Protein AF-A0AAX4AZP7-F1 (afdb_monomer_lite)

pLDDT: mean 83.99, std 11.92, range [46.19, 97.44]

Structure (mmCIF, N/CA/C/O backbone):
data_AF-A0AAX4AZP7-F1
#
_entry.id   AF-A0AAX4AZP7-F1
#
loop_
_atom_site.group_PDB
_atom_site.id
_atom_site.type_symbol
_atom_site.label_atom_id
_atom_site.label_alt_id
_atom_site.label_comp_id
_atom_site.label_asym_id
_atom_site.label_entity_id
_atom_site.label_seq_id
_atom_site.pdbx_PDB_ins_code
_atom_site.Cartn_x
_atom_site.Cartn_y
_atom_site.Cartn_z
_atom_site.occupancy
_atom_site.B_iso_or_equiv
_atom_site.auth_seq_id
_atom_site.auth_comp_id
_atom_site.auth_asym_id
_atom_site.auth_atom_id
_atom_site.pdbx_PDB_model_num
ATOM 1 N N . MET A 1 1 ? -3.854 -27.909 14.032 1.00 48.53 1 MET A N 1
ATOM 2 C CA . MET A 1 1 ? -4.137 -27.094 12.821 1.00 48.53 1 MET A CA 1
ATOM 3 C C . MET A 1 1 ? -3.416 -25.753 12.890 1.00 48.53 1 MET A C 1
ATOM 5 O O . MET A 1 1 ? -3.505 -25.078 13.910 1.00 48.53 1 MET A O 1
ATOM 9 N N . LYS A 1 2 ? -2.739 -25.315 11.818 1.00 63.62 2 LYS A N 1
ATOM 10 C CA . LYS A 1 2 ? -2.161 -23.961 11.743 1.00 63.62 2 LYS A CA 1
ATOM 11 C C . LYS A 1 2 ? -3.298 -22.918 11.751 1.00 63.62 2 LYS A C 1
ATOM 13 O O . LYS A 1 2 ? -3.844 -22.596 10.706 1.00 63.62 2 LYS A O 1
ATOM 18 N N . LYS A 1 3 ? -3.629 -22.359 12.922 1.00 80.88 3 LYS A N 1
ATOM 19 C CA . LYS A 1 3 ? -4.644 -21.297 13.094 1.00 80.88 3 LYS A CA 1
ATOM 20 C C . LYS A 1 3 ? -4.313 -20.093 12.183 1.00 80.88 3 LYS A C 1
ATOM 22 O O . LYS A 1 3 ? -3.157 -19.662 12.134 1.00 80.88 3 LYS A O 1
ATOM 27 N N . SER A 1 4 ? -5.287 -19.620 11.401 1.00 89.56 4 SER A N 1
ATOM 28 C CA . SER A 1 4 ? -5.147 -18.472 10.479 1.00 89.56 4 SER A CA 1
ATOM 29 C C . SER A 1 4 ? -5.068 -17.159 11.256 1.00 89.56 4 SER A C 1
ATOM 31 O O . SER A 1 4 ? -5.718 -17.053 12.288 1.00 89.56 4 SER A O 1
ATOM 33 N N . ILE A 1 5 ? -4.355 -16.135 10.772 1.00 91.81 5 ILE A N 1
ATOM 34 C CA . ILE A 1 5 ? -4.276 -14.825 11.450 1.00 91.81 5 ILE A CA 1
ATOM 35 C C . ILE A 1 5 ? -5.615 -14.079 11.538 1.00 91.81 5 ILE A C 1
ATOM 37 O O . ILE A 1 5 ? -5.660 -13.069 12.225 1.00 91.81 5 ILE A O 1
ATOM 41 N N . PHE A 1 6 ? -6.684 -14.556 10.883 1.00 94.50 6 PHE A N 1
ATOM 42 C CA . PHE A 1 6 ? -8.040 -13.971 10.903 1.00 94.50 6 PHE A CA 1
ATOM 43 C C . PHE A 1 6 ? -9.018 -14.672 11.868 1.00 94.50 6 PHE A C 1
ATOM 45 O O . PHE A 1 6 ? -10.182 -14.272 11.987 1.00 94.50 6 PHE A O 1
ATOM 52 N N . LYS A 1 7 ? -8.561 -15.741 12.536 1.00 94.19 7 LYS A N 1
ATOM 53 C CA . LYS A 1 7 ? -9.360 -16.589 13.438 1.00 94.19 7 LYS A CA 1
ATOM 54 C C . LYS A 1 7 ? -9.033 -16.388 14.925 1.00 94.19 7 LYS A C 1
ATOM 56 O O . LYS A 1 7 ? -9.432 -17.222 15.734 1.00 94.19 7 LYS A O 1
ATOM 61 N N . ALA A 1 8 ? -8.323 -15.322 15.285 1.00 94.75 8 ALA A N 1
ATOM 62 C CA . ALA A 1 8 ? -8.038 -15.026 16.682 1.00 94.75 8 ALA A CA 1
ATOM 63 C C . ALA A 1 8 ? -9.317 -14.592 17.402 1.00 94.75 8 ALA A C 1
ATOM 65 O O . ALA A 1 8 ? -10.154 -13.909 16.802 1.00 94.75 8 ALA A O 1
ATOM 66 N N . ASN A 1 9 ? -9.484 -15.005 18.656 1.00 95.50 9 ASN A N 1
ATOM 67 C CA . ASN A 1 9 ? -10.528 -14.480 19.538 1.00 95.50 9 ASN A CA 1
ATOM 68 C C . ASN A 1 9 ? -10.166 -13.064 20.028 1.00 95.50 9 ASN A C 1
ATOM 70 O O . ASN A 1 9 ? -9.080 -12.558 19.737 1.00 95.50 9 ASN A O 1
ATOM 74 N N . PHE A 1 10 ? -11.076 -12.428 20.762 1.00 96.06 10 PHE A N 1
ATOM 75 C CA . PHE A 1 10 ? -10.881 -11.082 21.299 1.00 96.06 10 PHE A CA 1
ATOM 76 C C . PHE A 1 10 ? -9.611 -10.945 22.170 1.00 96.06 10 PHE A C 1
ATOM 78 O O . PHE A 1 10 ? -8.796 -10.043 21.971 1.00 96.06 10 PHE A O 1
ATOM 85 N N . TYR A 1 11 ? -9.382 -11.870 23.106 1.00 94.50 11 TYR A N 1
ATOM 86 C CA . TYR A 1 11 ? -8.212 -11.826 23.993 1.00 94.50 11 TYR A CA 1
ATOM 87 C C . TYR A 1 11 ? -6.887 -12.030 23.242 1.00 94.50 11 TYR A C 1
ATOM 89 O O . TYR A 1 11 ? -5.889 -11.372 23.538 1.00 94.50 11 TYR A O 1
ATOM 97 N N . GLU A 1 12 ? -6.872 -12.912 22.243 1.00 95.00 12 GLU A N 1
ATOM 98 C CA . GLU A 1 12 ? -5.733 -13.133 21.349 1.00 95.00 12 GLU A CA 1
ATOM 99 C C . GLU A 1 12 ? -5.465 -11.886 20.483 1.00 95.00 12 GLU A C 1
ATOM 101 O O . GLU A 1 12 ? -4.316 -11.456 20.356 1.00 95.00 12 GLU A O 1
ATOM 106 N N . SER A 1 13 ? -6.504 -11.246 19.926 1.00 95.44 13 SER A N 1
ATOM 107 C CA . SER A 1 13 ? -6.342 -10.070 19.058 1.00 95.44 13 SER A CA 1
ATOM 108 C C . SER A 1 13 ? -5.789 -8.851 19.789 1.00 95.44 13 SER A C 1
ATOM 110 O O . SER A 1 13 ? -5.047 -8.065 19.196 1.00 95.44 13 SER A O 1
ATOM 112 N N . ARG A 1 14 ? -6.066 -8.708 21.091 1.00 93.94 14 ARG A N 1
ATOM 113 C CA . ARG A 1 14 ? -5.484 -7.649 21.932 1.00 93.94 14 ARG A CA 1
ATOM 114 C C . ARG A 1 14 ? -3.957 -7.680 21.955 1.00 93.94 14 ARG A C 1
ATOM 116 O O . ARG A 1 14 ? -3.332 -6.624 22.008 1.00 93.94 14 ARG A O 1
ATOM 123 N N . ARG A 1 15 ? -3.337 -8.856 21.814 1.00 93.00 15 ARG A N 1
ATOM 124 C CA . ARG A 1 15 ? -1.870 -8.998 21.813 1.00 93.00 15 ARG A CA 1
ATOM 125 C C . ARG A 1 15 ? -1.198 -8.317 20.620 1.00 93.00 15 ARG A C 1
ATOM 127 O O . ARG A 1 15 ? -0.011 -7.997 20.697 1.00 93.00 15 ARG A O 1
ATOM 134 N N . LEU A 1 16 ? -1.938 -8.030 19.541 1.00 91.88 16 LEU A N 1
ATOM 135 C CA . LEU A 1 16 ? -1.442 -7.210 18.426 1.00 91.88 16 LEU A CA 1
ATOM 136 C C . LEU A 1 16 ? -0.974 -5.828 18.898 1.00 91.88 16 LEU A C 1
ATOM 138 O O . LEU A 1 16 ? -0.039 -5.276 18.325 1.00 91.88 16 LEU A O 1
ATOM 142 N N . ARG A 1 17 ? -1.557 -5.297 19.981 1.00 87.12 17 ARG A N 1
ATOM 143 C CA . ARG A 1 17 ? -1.194 -3.998 20.559 1.00 87.12 17 ARG A CA 1
ATOM 144 C C . ARG A 1 17 ? 0.246 -3.958 21.108 1.00 87.12 17 ARG A C 1
ATOM 146 O O . ARG A 1 17 ? 0.815 -2.883 21.251 1.00 87.12 17 ARG A O 1
ATOM 153 N N . HIS A 1 18 ? 0.891 -5.104 21.317 1.00 85.31 18 HIS A N 1
ATOM 154 C CA . HIS A 1 18 ? 2.314 -5.160 21.676 1.00 85.31 18 HIS A CA 1
ATOM 155 C C . HIS A 1 18 ? 3.260 -5.051 20.466 1.00 85.31 18 HIS A C 1
ATOM 157 O O . HIS A 1 18 ? 4.478 -5.109 20.633 1.00 85.31 18 HIS A O 1
ATOM 163 N N . ASP A 1 19 ? 2.745 -4.972 19.233 1.00 84.12 19 ASP A N 1
ATOM 164 C CA . ASP A 1 19 ? 3.573 -4.713 18.053 1.00 84.12 19 ASP A CA 1
ATOM 165 C C . ASP A 1 19 ? 3.909 -3.224 17.955 1.00 84.12 19 ASP A C 1
ATOM 167 O O . ASP A 1 19 ? 3.001 -2.394 17.861 1.00 84.12 19 ASP A O 1
ATOM 171 N N . GLY A 1 20 ? 5.204 -2.894 17.956 1.00 77.06 20 GLY A N 1
ATOM 172 C CA . GLY A 1 20 ? 5.682 -1.509 17.943 1.00 77.06 20 GLY A CA 1
ATOM 173 C C . GLY A 1 20 ? 5.166 -0.698 16.753 1.00 77.06 20 GLY A C 1
ATOM 174 O O . GLY A 1 20 ? 4.761 0.446 16.936 1.00 77.06 20 GLY A O 1
ATOM 175 N N . PHE A 1 21 ? 5.063 -1.297 15.560 1.00 80.56 21 PHE A N 1
ATOM 176 C CA . PHE A 1 21 ? 4.531 -0.597 14.384 1.00 80.56 21 PHE A CA 1
ATOM 177 C C . PHE A 1 21 ? 3.036 -0.345 14.494 1.00 80.56 21 PHE A C 1
ATOM 179 O O . PHE A 1 21 ? 2.572 0.756 14.206 1.00 80.56 21 PHE A O 1
ATOM 186 N N . ILE A 1 22 ? 2.270 -1.335 14.964 1.00 87.62 22 ILE A N 1
ATOM 187 C CA . ILE A 1 22 ? 0.851 -1.109 15.242 1.00 87.62 22 ILE A CA 1
ATOM 188 C C . ILE A 1 22 ? 0.726 -0.003 16.308 1.00 87.62 22 ILE A C 1
ATOM 190 O O . ILE A 1 22 ? -0.238 0.754 16.272 1.00 87.62 22 ILE A O 1
ATOM 194 N N . ASP A 1 23 ? 1.659 0.095 17.268 1.00 86.25 23 ASP A N 1
ATOM 195 C CA . ASP A 1 23 ? 1.570 0.992 18.448 1.00 86.25 23 ASP A CA 1
ATOM 196 C C . ASP A 1 23 ? 1.749 2.422 18.063 1.00 86.25 23 ASP A C 1
ATOM 198 O O . ASP A 1 23 ? 0.856 3.246 18.265 1.00 86.25 23 ASP A O 1
ATOM 202 N N . TYR A 1 24 ? 2.851 2.634 17.371 1.00 86.75 24 TYR A N 1
ATOM 203 C CA . TYR A 1 24 ? 3.122 3.843 16.651 1.00 86.75 24 TYR A CA 1
ATOM 204 C C . TYR A 1 24 ? 1.923 4.274 15.793 1.00 86.75 24 TYR A C 1
ATOM 206 O O . TYR A 1 24 ? 1.388 5.359 16.002 1.00 86.75 24 TYR A O 1
ATOM 214 N N . MET A 1 25 ? 1.426 3.408 14.900 1.00 88.31 25 MET A N 1
ATOM 215 C CA . MET A 1 25 ? 0.340 3.772 13.981 1.00 88.31 25 MET A CA 1
ATOM 216 C C . MET A 1 25 ? -0.967 4.111 14.702 1.00 88.31 25 MET A C 1
ATOM 218 O O . MET A 1 25 ? -1.666 5.036 14.301 1.00 88.31 25 MET A O 1
ATOM 222 N N . VAL A 1 26 ? -1.334 3.401 15.772 1.00 90.44 26 VAL A N 1
ATOM 223 C CA . VAL A 1 26 ? -2.548 3.720 16.546 1.00 90.44 26 VAL A CA 1
ATOM 224 C C . VAL A 1 26 ? -2.401 5.047 17.286 1.00 90.44 26 VAL A C 1
ATOM 226 O O . VAL A 1 26 ? -3.320 5.861 17.231 1.00 90.44 26 VAL A O 1
ATOM 229 N N . LYS A 1 27 ? -1.253 5.302 17.923 1.00 88.81 27 LYS A N 1
ATOM 230 C CA . LYS A 1 27 ? -0.977 6.581 18.598 1.00 88.81 27 LYS A CA 1
ATOM 231 C C . LYS A 1 27 ? -0.978 7.751 17.613 1.00 88.81 27 LYS A C 1
ATOM 233 O O . LYS A 1 27 ? -1.607 8.778 17.866 1.00 88.81 27 LYS A O 1
ATOM 238 N N . ASP A 1 28 ? -0.335 7.582 16.463 1.00 87.44 28 ASP A N 1
ATOM 239 C CA . ASP A 1 28 ? -0.279 8.606 15.422 1.00 87.44 28 ASP A CA 1
ATOM 240 C C . ASP A 1 28 ? -1.669 8.886 14.832 1.00 87.44 28 ASP A C 1
ATOM 242 O O . ASP A 1 28 ? -2.129 10.028 14.781 1.00 87.44 28 ASP A O 1
ATOM 246 N N . THR A 1 29 ? -2.403 7.835 14.466 1.00 88.69 29 THR A N 1
ATOM 247 C CA . THR A 1 29 ? -3.710 7.993 13.816 1.00 88.69 29 THR A CA 1
ATOM 248 C C . THR A 1 29 ? -4.772 8.561 14.748 1.00 88.69 29 THR A C 1
ATOM 250 O O . THR A 1 29 ? -5.588 9.369 14.308 1.00 88.69 29 THR A O 1
ATOM 253 N N . ASN A 1 30 ? -4.741 8.213 16.034 1.00 87.75 30 ASN A N 1
ATOM 254 C CA . ASN A 1 30 ? -5.689 8.747 17.009 1.00 87.75 30 ASN A CA 1
ATOM 255 C C . ASN A 1 30 ? -5.335 10.164 17.492 1.00 87.75 30 ASN A C 1
ATOM 257 O O . ASN A 1 30 ? -6.227 10.878 17.945 1.00 87.75 30 ASN A O 1
ATOM 261 N N . SER A 1 31 ? -4.079 10.609 17.367 1.00 87.75 31 SER A N 1
ATOM 262 C CA . SER A 1 31 ? -3.677 11.968 17.771 1.00 87.75 31 SER A CA 1
ATOM 263 C C . SER A 1 31 ? -3.977 13.036 16.711 1.00 87.75 31 SER A C 1
ATOM 265 O O . SER A 1 31 ? -4.160 14.211 17.038 1.00 87.75 31 SER A O 1
ATOM 267 N N . ARG A 1 32 ? -4.082 12.662 15.428 1.00 85.94 32 ARG A N 1
ATOM 268 C CA . ARG A 1 32 ? -4.247 13.629 14.330 1.00 85.94 32 ARG A CA 1
ATOM 269 C C . ARG A 1 32 ? -5.702 13.779 13.880 1.00 85.94 32 ARG A C 1
ATOM 271 O O . ARG A 1 32 ? -6.331 12.847 13.378 1.00 85.94 32 ARG A O 1
ATOM 278 N N . LYS A 1 33 ? -6.198 15.026 13.889 1.00 85.12 33 LYS A N 1
ATOM 279 C CA . LYS A 1 33 ? -7.553 15.405 13.418 1.00 85.12 33 LYS A CA 1
ATOM 280 C C . LYS A 1 33 ? -7.857 14.965 11.982 1.00 85.12 33 LYS A C 1
ATOM 282 O O . LYS A 1 33 ? -9.024 14.781 11.635 1.00 85.12 33 LYS A O 1
ATOM 287 N N . ILE A 1 34 ? -6.828 14.809 11.143 1.00 82.06 34 ILE A N 1
ATOM 288 C CA . ILE A 1 34 ? -6.989 14.348 9.762 1.00 82.06 34 ILE A CA 1
ATOM 289 C C . ILE A 1 34 ? -7.614 12.949 9.706 1.00 82.06 34 ILE A C 1
ATOM 291 O O . ILE A 1 34 ? -8.472 12.735 8.853 1.00 82.06 34 ILE A O 1
ATOM 295 N N . TYR A 1 35 ? -7.268 12.051 10.634 1.00 82.62 35 TYR A N 1
ATOM 296 C CA . TYR A 1 35 ? -7.713 10.655 10.650 1.00 82.62 35 TYR A CA 1
ATOM 297 C C . TYR A 1 35 ? -8.923 10.407 11.554 1.00 82.62 35 TYR A C 1
ATOM 299 O O . TYR A 1 35 ? -9.681 9.478 11.286 1.00 82.62 35 TYR A O 1
ATOM 307 N N . THR A 1 36 ? -9.146 11.240 12.573 1.00 82.81 36 THR A N 1
ATOM 308 C CA . THR A 1 36 ? -10.237 11.050 13.546 1.00 82.81 36 THR A CA 1
ATOM 309 C C . THR A 1 36 ? -11.535 11.757 13.165 1.00 82.81 36 THR A C 1
ATOM 311 O O . THR A 1 36 ? -12.613 11.209 13.377 1.00 82.81 36 THR A O 1
ATOM 314 N N . LYS A 1 37 ? -11.485 12.947 12.545 1.00 82.38 37 LYS A N 1
ATOM 315 C CA . LYS A 1 37 ? -12.712 13.676 12.177 1.00 82.38 37 LYS A CA 1
ATOM 316 C C . LYS A 1 37 ? -13.488 12.945 11.093 1.00 82.38 37 LYS A C 1
ATOM 318 O O . LYS A 1 37 ? -12.936 12.699 10.024 1.00 82.38 37 LYS A O 1
ATOM 323 N N . THR A 1 38 ? -14.792 12.738 11.276 1.00 71.50 38 THR A N 1
ATOM 324 C CA . THR A 1 38 ? -15.698 12.130 10.278 1.00 71.50 38 THR A CA 1
ATOM 325 C C . THR A 1 38 ? -15.648 12.856 8.939 1.00 71.50 38 THR A C 1
ATOM 327 O O . THR A 1 38 ? -15.513 12.217 7.889 1.00 71.50 38 THR A O 1
ATOM 330 N N . PHE A 1 39 ? -15.645 14.189 8.988 1.00 73.81 39 PHE A N 1
ATOM 331 C CA . PHE A 1 39 ? -15.457 15.072 7.845 1.00 73.81 39 PHE A CA 1
ATOM 332 C C . PHE A 1 39 ? -14.138 15.836 7.994 1.00 73.81 39 PHE A C 1
ATOM 334 O O . PHE A 1 39 ? -14.005 16.716 8.840 1.00 73.81 39 PHE A O 1
ATOM 341 N N . SER A 1 40 ? -13.148 15.482 7.176 1.00 82.06 40 SER A N 1
ATOM 342 C CA . SER A 1 40 ? -11.850 16.160 7.130 1.00 82.06 40 SER A CA 1
ATOM 343 C C . SER A 1 40 ? -11.640 16.728 5.733 1.00 82.06 40 SER A C 1
ATOM 345 O O . SER A 1 40 ? -11.556 15.969 4.766 1.00 82.06 40 SER A O 1
ATOM 347 N N . ILE A 1 41 ? -11.571 18.058 5.634 1.00 85.00 41 ILE A N 1
ATOM 348 C CA . ILE A 1 41 ? -11.285 18.770 4.379 1.00 85.00 41 ILE A CA 1
ATOM 349 C C . ILE A 1 41 ? -9.899 18.370 3.869 1.00 85.00 41 ILE A C 1
ATOM 351 O O . ILE A 1 41 ? -9.762 18.021 2.702 1.00 85.00 41 ILE A O 1
ATOM 355 N N . ALA A 1 42 ? -8.910 18.289 4.766 1.00 85.69 42 ALA A N 1
ATOM 356 C CA . ALA A 1 42 ? -7.559 17.852 4.430 1.00 85.69 42 ALA A CA 1
ATOM 357 C C . ALA A 1 42 ? -7.547 16.464 3.769 1.00 85.69 42 ALA A C 1
ATOM 359 O O . ALA A 1 42 ? -6.951 16.310 2.711 1.00 85.69 42 ALA A O 1
ATOM 360 N N . ARG A 1 43 ? -8.268 15.463 4.310 1.00 85.19 43 ARG A N 1
ATOM 361 C CA . ARG A 1 43 ? -8.341 14.128 3.671 1.00 85.19 43 ARG A CA 1
ATOM 362 C C . ARG A 1 43 ? -8.911 14.187 2.258 1.00 85.19 43 ARG A C 1
ATOM 364 O O . ARG A 1 43 ? -8.432 13.468 1.387 1.00 85.19 43 ARG A O 1
ATOM 371 N N . LYS A 1 44 ? -9.940 15.008 2.035 1.00 86.00 44 LYS A N 1
ATOM 372 C CA . LYS A 1 44 ? -10.538 15.174 0.705 1.00 86.00 44 LYS A CA 1
ATOM 373 C C . LYS A 1 44 ? -9.564 15.838 -0.262 1.00 86.00 44 LYS A C 1
ATOM 375 O O . LYS A 1 44 ? -9.427 15.351 -1.375 1.00 86.00 44 LYS A O 1
ATOM 380 N N . LEU A 1 45 ? -8.866 16.881 0.189 1.00 88.88 45 LEU A N 1
ATOM 381 C CA . LEU A 1 45 ? -7.856 17.575 -0.602 1.00 88.88 45 LEU A CA 1
ATOM 382 C C . LEU A 1 45 ? -6.703 16.636 -0.976 1.00 88.88 45 LEU A C 1
ATOM 384 O O . LEU A 1 45 ? -6.389 16.516 -2.151 1.00 88.88 45 LEU A O 1
ATOM 388 N N . PHE A 1 46 ? -6.143 15.897 -0.013 1.00 87.69 46 PHE A N 1
ATOM 389 C CA . PHE A 1 46 ? -5.098 14.905 -0.288 1.00 87.69 46 PHE A CA 1
ATOM 390 C C . PHE A 1 46 ? -5.573 13.797 -1.231 1.00 87.69 46 PHE A C 1
ATOM 392 O O . PHE A 1 46 ? -4.823 13.388 -2.108 1.00 87.69 46 PHE A O 1
ATOM 399 N N . SER A 1 47 ? -6.823 13.340 -1.098 1.00 89.44 47 SER A N 1
ATOM 400 C CA . SER A 1 47 ? -7.391 12.351 -2.026 1.00 89.44 47 SER A CA 1
ATOM 401 C C . SER A 1 47 ? -7.501 12.914 -3.445 1.00 89.44 47 SER A C 1
ATOM 403 O O . SER A 1 47 ? -7.161 12.227 -4.400 1.00 89.44 47 SER A O 1
ATOM 405 N N . PHE A 1 48 ? -7.954 14.163 -3.588 1.00 91.94 48 PHE A N 1
ATOM 406 C CA . PHE A 1 48 ? -8.048 14.837 -4.882 1.00 91.94 48 PHE A CA 1
ATOM 407 C C . PHE A 1 48 ? -6.667 15.050 -5.515 1.00 91.94 48 PHE A C 1
ATOM 409 O O . PHE A 1 48 ? -6.472 14.690 -6.670 1.00 91.94 48 PHE A O 1
ATOM 416 N N . LEU A 1 49 ? -5.697 15.550 -4.742 1.00 93.69 49 LEU A N 1
ATOM 417 C CA . LEU A 1 49 ? -4.314 15.725 -5.190 1.00 93.69 49 LEU A CA 1
ATOM 418 C C . LEU A 1 49 ? -3.671 14.393 -5.591 1.00 93.69 49 LEU A C 1
ATOM 420 O O . LEU A 1 49 ? -2.993 14.337 -6.608 1.00 93.69 49 LEU A O 1
ATOM 424 N N . GLY A 1 50 ? -3.920 13.316 -4.840 1.00 93.00 50 GLY A N 1
ATOM 425 C CA . GLY A 1 50 ? -3.441 11.979 -5.193 1.00 93.00 50 GLY A CA 1
ATOM 426 C C . GLY A 1 50 ? -4.025 11.472 -6.513 1.00 93.00 50 GLY A C 1
ATOM 427 O O . GLY A 1 50 ? -3.302 10.947 -7.352 1.00 93.00 50 GLY A O 1
ATOM 428 N N . ILE A 1 51 ? -5.323 11.686 -6.755 1.00 94.94 51 ILE A N 1
ATOM 429 C CA . ILE A 1 51 ? -5.942 11.345 -8.047 1.00 94.94 51 ILE A CA 1
ATOM 430 C C . ILE A 1 51 ? -5.328 12.176 -9.176 1.00 94.94 51 ILE A C 1
ATOM 432 O O . ILE A 1 51 ? -4.995 11.615 -10.215 1.00 94.94 51 ILE A O 1
ATOM 436 N N . LEU A 1 52 ? -5.155 13.487 -8.974 1.00 95.44 52 LEU A N 1
ATOM 437 C CA . LEU A 1 52 ? -4.553 14.377 -9.968 1.00 95.44 52 LEU A CA 1
ATOM 438 C C . LEU A 1 52 ? -3.113 13.966 -10.289 1.00 95.44 52 LEU A C 1
ATOM 440 O O . LEU A 1 52 ? -2.732 13.953 -11.452 1.00 95.44 52 LEU A O 1
ATOM 444 N N . PHE A 1 53 ? -2.342 13.580 -9.274 1.00 93.56 53 PHE A N 1
ATOM 445 C CA . PHE A 1 53 ? -0.999 13.035 -9.436 1.00 93.56 53 PHE A CA 1
ATOM 446 C C . PHE A 1 53 ? -1.020 11.768 -10.300 1.00 93.56 53 PHE A C 1
ATOM 448 O O . PHE A 1 53 ? -0.328 11.704 -11.309 1.00 93.56 53 PHE A O 1
ATOM 455 N N . MET A 1 54 ? -1.869 10.791 -9.972 1.00 95.19 54 MET A N 1
ATOM 456 C CA . MET A 1 54 ? -1.977 9.533 -10.724 1.00 95.19 54 MET A CA 1
ATOM 457 C C . MET A 1 54 ? -2.485 9.736 -12.159 1.00 95.19 54 MET A C 1
ATOM 459 O O . MET A 1 54 ? -2.047 9.031 -13.069 1.00 95.19 54 MET A O 1
ATOM 463 N N . PHE A 1 55 ? -3.383 10.702 -12.364 1.00 95.81 55 PHE A N 1
ATOM 464 C CA . PHE A 1 55 ? -3.841 11.118 -13.687 1.00 95.81 55 PHE A CA 1
ATOM 465 C C . PHE A 1 55 ? -2.702 11.758 -14.475 1.00 95.81 55 PHE A C 1
ATOM 467 O O . PHE A 1 55 ? -2.450 11.355 -15.604 1.00 95.81 55 PHE A O 1
ATOM 474 N N . GLY A 1 56 ? -1.983 12.702 -13.860 1.00 92.56 56 GLY A N 1
ATOM 475 C CA . GLY A 1 56 ? -0.815 13.349 -14.446 1.00 92.56 56 GLY A CA 1
ATOM 476 C C . GLY A 1 56 ? 0.228 12.326 -14.881 1.00 92.56 56 GLY A C 1
ATOM 477 O O . GLY A 1 56 ? 0.696 12.395 -16.007 1.00 92.56 56 GLY A O 1
ATOM 478 N N . PHE A 1 57 ? 0.508 11.315 -14.055 1.00 89.12 57 PHE A N 1
ATOM 479 C CA . PHE A 1 57 ? 1.383 10.201 -14.431 1.00 89.12 57 PHE A CA 1
ATOM 480 C C . PHE A 1 57 ? 0.902 9.466 -15.687 1.00 89.12 57 PHE A C 1
ATOM 482 O O . PHE A 1 57 ? 1.686 9.255 -16.604 1.00 89.12 57 PHE A O 1
ATOM 489 N N . SER A 1 58 ? -0.377 9.091 -15.756 1.00 94.69 58 SER A N 1
ATOM 490 C CA . SER A 1 58 ? -0.920 8.385 -16.924 1.00 94.69 58 SER A CA 1
ATOM 491 C C . SER A 1 58 ? -0.949 9.261 -18.184 1.00 94.69 58 SER A C 1
ATOM 493 O O . SER A 1 58 ? -0.593 8.799 -19.263 1.00 94.69 58 SER A O 1
ATOM 495 N N . ALA A 1 59 ? -1.302 10.541 -18.046 1.00 93.38 59 ALA A N 1
ATOM 496 C CA . ALA A 1 59 ? -1.316 11.502 -19.145 1.00 93.38 59 ALA A CA 1
ATOM 497 C C . ALA A 1 59 ? 0.096 11.800 -19.671 1.00 93.38 59 ALA A C 1
ATOM 499 O O . ALA A 1 59 ? 0.296 11.844 -20.879 1.00 93.38 59 ALA A O 1
ATOM 500 N N . LEU A 1 60 ? 1.085 11.948 -18.781 1.00 88.69 60 LEU A N 1
ATOM 501 C CA . LEU A 1 60 ? 2.490 12.092 -19.168 1.00 88.69 60 LEU A CA 1
ATOM 502 C C . LEU A 1 60 ? 2.956 10.889 -19.991 1.00 88.69 60 LEU A C 1
ATOM 504 O O . LEU A 1 60 ? 3.614 11.071 -21.008 1.00 88.69 60 LEU A O 1
ATOM 508 N N . MET A 1 61 ? 2.578 9.676 -19.589 1.00 88.62 61 MET A N 1
ATOM 509 C CA . MET A 1 61 ? 2.917 8.452 -20.318 1.00 88.62 61 MET A CA 1
ATOM 510 C C . MET A 1 61 ? 2.266 8.383 -21.694 1.00 88.62 61 MET A C 1
ATOM 512 O O . MET A 1 61 ? 2.927 8.025 -22.663 1.00 88.62 61 MET A O 1
ATOM 516 N N . GLU A 1 62 ? 0.994 8.764 -21.785 1.00 91.19 62 GLU A N 1
ATOM 517 C CA . GLU A 1 62 ? 0.278 8.847 -23.057 1.00 91.19 62 GLU A CA 1
ATOM 518 C C . GLU A 1 62 ? 0.993 9.805 -24.022 1.00 91.19 62 GLU A C 1
ATOM 520 O O . GLU A 1 62 ? 1.304 9.437 -25.155 1.00 91.19 62 GLU A O 1
ATOM 525 N N . THR A 1 63 ? 1.343 11.002 -23.544 1.00 89.00 63 THR A N 1
ATOM 526 C CA . THR A 1 63 ? 2.051 12.005 -24.345 1.00 89.00 63 THR A CA 1
ATOM 527 C C . THR A 1 63 ? 3.431 11.518 -24.771 1.00 89.00 63 THR A C 1
ATOM 529 O O . THR A 1 63 ? 3.744 11.584 -25.952 1.00 89.00 63 THR A O 1
ATOM 532 N N . GLN A 1 64 ? 4.242 10.991 -23.851 1.00 85.50 64 GLN A N 1
ATOM 533 C CA . GLN A 1 64 ? 5.616 10.567 -24.154 1.00 85.50 64 GLN A CA 1
ATOM 534 C C . GLN A 1 64 ? 5.687 9.374 -25.117 1.00 85.50 64 GLN A C 1
ATOM 536 O O . GLN A 1 64 ? 6.686 9.200 -25.809 1.00 85.50 64 GLN A O 1
ATOM 541 N N . ILE A 1 65 ? 4.642 8.544 -25.177 1.00 88.19 65 ILE A N 1
ATOM 542 C CA . ILE A 1 65 ? 4.586 7.396 -26.090 1.00 88.19 65 ILE A CA 1
ATOM 543 C C . ILE A 1 65 ? 4.064 7.796 -27.474 1.00 88.19 65 ILE A C 1
ATOM 545 O O . ILE A 1 65 ? 4.602 7.335 -28.479 1.00 88.19 65 ILE A O 1
ATOM 549 N N . HIS A 1 66 ? 3.043 8.653 -27.552 1.00 88.19 66 HIS A N 1
ATOM 550 C CA . HIS A 1 66 ? 2.467 9.080 -28.834 1.00 88.19 66 HIS A CA 1
ATOM 551 C C . HIS A 1 66 ? 3.221 10.239 -29.495 1.00 88.19 66 HIS A C 1
ATOM 553 O O . HIS A 1 66 ? 3.249 10.338 -30.723 1.00 88.19 66 HIS A O 1
ATOM 559 N N . HIS A 1 67 ? 3.848 11.094 -28.692 1.00 88.19 67 HIS A N 1
ATOM 560 C CA . HIS A 1 67 ? 4.631 12.249 -29.118 1.00 88.19 67 HIS A CA 1
ATOM 561 C C . HIS A 1 67 ? 5.965 12.275 -28.355 1.00 88.19 67 HIS A C 1
ATOM 563 O O . HIS A 1 67 ? 6.122 13.075 -27.430 1.00 88.19 67 HIS A O 1
ATOM 569 N N . PRO A 1 68 ? 6.914 11.384 -28.706 1.00 84.00 68 PRO A N 1
ATOM 570 C CA . PRO A 1 68 ? 8.198 11.302 -28.021 1.00 84.00 68 PRO A CA 1
ATOM 571 C C . PRO A 1 68 ? 8.969 12.613 -28.154 1.00 84.00 68 PRO A C 1
ATOM 573 O O . PRO A 1 68 ? 9.164 13.110 -29.265 1.00 84.00 68 PRO A O 1
ATOM 576 N N . ASP A 1 69 ? 9.412 13.156 -27.024 1.00 81.81 69 ASP A N 1
ATOM 577 C CA . ASP A 1 69 ? 10.284 14.324 -27.001 1.00 81.81 69 ASP A CA 1
ATOM 578 C C . ASP A 1 69 ? 11.737 13.881 -27.261 1.00 81.81 69 ASP A C 1
ATOM 580 O O . ASP A 1 69 ? 12.273 13.090 -26.479 1.00 81.81 69 ASP A O 1
ATOM 584 N N . PRO A 1 70 ? 12.392 14.351 -28.339 1.00 79.50 70 PRO A N 1
ATOM 585 C CA . PRO A 1 70 ? 13.779 13.999 -28.629 1.00 79.50 70 PRO A CA 1
ATOM 586 C C . PRO A 1 70 ? 14.778 14.504 -27.575 1.00 79.50 70 PRO A C 1
ATOM 588 O O . PRO A 1 70 ? 15.894 13.991 -27.523 1.00 79.50 70 PRO A O 1
ATOM 591 N N . GLU A 1 71 ? 14.400 15.470 -26.729 1.00 81.94 71 GLU A N 1
ATOM 592 C CA . GLU A 1 71 ? 15.220 15.960 -25.612 1.00 81.94 71 GLU A CA 1
ATOM 593 C C . GLU A 1 71 ? 14.910 15.254 -24.278 1.00 81.94 71 GLU A C 1
ATOM 595 O O . GLU A 1 71 ? 15.481 15.599 -23.238 1.00 81.94 71 GLU A O 1
ATOM 600 N N . ALA A 1 72 ? 14.023 14.251 -24.276 1.00 74.88 72 ALA A N 1
ATOM 601 C CA . ALA A 1 72 ? 13.697 13.509 -23.066 1.00 74.88 72 ALA A CA 1
ATOM 602 C C . ALA A 1 72 ? 14.956 12.855 -22.456 1.00 74.88 72 ALA A C 1
ATOM 604 O O . ALA A 1 72 ? 15.769 12.262 -23.167 1.00 74.88 72 ALA A O 1
ATOM 605 N N . PRO A 1 73 ? 15.111 12.876 -21.116 1.00 70.31 73 PRO A N 1
ATOM 606 C CA . PRO A 1 73 ? 16.295 12.328 -20.452 1.00 70.31 73 PRO A CA 1
ATOM 607 C C . PRO A 1 73 ? 16.414 10.804 -20.587 1.00 70.31 73 PRO A C 1
ATOM 609 O O . PRO A 1 73 ? 17.480 10.247 -20.327 1.00 70.31 73 PRO A O 1
ATOM 612 N N . PHE A 1 74 ? 15.321 10.128 -20.954 1.00 69.06 74 PHE A N 1
ATOM 613 C CA . PHE A 1 74 ? 15.278 8.688 -21.139 1.00 69.06 74 PHE A CA 1
ATOM 614 C C . PHE A 1 74 ? 14.414 8.320 -22.332 1.00 69.06 74 PHE A C 1
ATOM 616 O O . PHE A 1 74 ? 13.321 8.843 -22.538 1.00 69.06 74 PHE A O 1
ATOM 623 N N . ASP A 1 75 ? 14.905 7.324 -23.043 1.00 76.69 75 ASP A N 1
ATOM 624 C CA . ASP A 1 75 ? 14.231 6.671 -24.139 1.00 76.69 75 ASP A CA 1
ATOM 625 C C . ASP A 1 75 ? 13.199 5.661 -23.606 1.00 76.69 75 ASP A C 1
ATOM 627 O O . ASP A 1 75 ? 13.499 4.859 -22.717 1.00 76.69 75 ASP A O 1
ATOM 631 N N . THR A 1 76 ? 11.985 5.655 -24.159 1.00 83.31 76 THR A N 1
ATOM 632 C CA . THR A 1 76 ? 10.937 4.704 -23.747 1.00 83.31 76 THR A CA 1
ATOM 633 C C . THR A 1 76 ? 10.969 3.422 -24.581 1.00 83.31 76 THR A C 1
ATOM 635 O O . THR A 1 76 ? 11.538 3.366 -25.674 1.00 83.31 76 THR A O 1
ATOM 638 N N . TRP A 1 77 ? 10.317 2.374 -24.077 1.00 83.50 77 TRP A N 1
ATOM 639 C CA . TRP A 1 77 ? 10.107 1.101 -24.771 1.00 83.50 77 TRP A CA 1
ATOM 640 C C . TRP A 1 77 ? 9.027 1.178 -25.871 1.00 83.50 77 TRP A C 1
ATOM 642 O O . TRP A 1 77 ? 8.751 0.183 -26.535 1.00 83.50 77 TRP A O 1
ATOM 652 N N . GLY A 1 78 ? 8.388 2.337 -26.069 1.00 85.75 78 GLY A N 1
ATOM 653 C CA . GLY A 1 78 ? 7.348 2.533 -27.089 1.00 85.75 78 GLY A CA 1
ATOM 654 C C . GLY A 1 78 ? 6.003 1.857 -26.790 1.00 85.75 78 GLY A C 1
ATOM 655 O O . GLY A 1 78 ? 5.078 1.953 -27.590 1.00 85.75 78 GLY A O 1
ATOM 656 N N . ILE A 1 79 ? 5.864 1.194 -25.638 1.00 89.38 79 ILE A N 1
ATOM 657 C CA . ILE A 1 79 ? 4.615 0.579 -25.171 1.00 89.38 79 ILE A CA 1
ATOM 658 C C . ILE A 1 79 ? 4.142 1.327 -23.923 1.00 89.38 79 ILE A C 1
ATOM 660 O O . ILE A 1 79 ? 4.862 1.371 -22.928 1.00 89.38 79 ILE A O 1
ATOM 664 N N . ASN A 1 80 ? 2.919 1.868 -23.939 1.00 91.75 80 ASN A N 1
ATOM 665 C CA . ASN A 1 80 ? 2.326 2.475 -22.747 1.00 91.75 80 ASN A CA 1
ATOM 666 C C . ASN A 1 80 ? 1.733 1.399 -21.820 1.00 91.75 80 ASN A C 1
ATOM 668 O O . ASN A 1 80 ? 0.634 0.898 -22.061 1.00 91.75 80 ASN A O 1
ATOM 672 N N . PHE A 1 81 ? 2.438 1.059 -20.738 1.00 92.38 81 PHE A N 1
ATOM 673 C CA . PHE A 1 81 ? 1.955 0.093 -19.742 1.00 92.38 81 PHE A CA 1
ATOM 674 C C . PHE A 1 81 ? 0.985 0.692 -18.710 1.00 92.38 81 PHE A C 1
ATOM 676 O O . PHE A 1 81 ? 0.336 -0.062 -17.985 1.00 92.38 81 PHE A O 1
ATOM 683 N N . TYR A 1 82 ? 0.852 2.022 -18.635 1.00 94.25 82 TYR A N 1
ATOM 684 C CA . TYR A 1 82 ? -0.101 2.702 -17.748 1.00 94.25 82 TYR A CA 1
ATOM 685 C C . TYR A 1 82 ? -0.970 3.738 -18.496 1.00 94.25 82 TYR A C 1
ATOM 687 O O . TYR A 1 82 ? -0.944 4.935 -18.182 1.00 94.25 82 TYR A O 1
ATOM 695 N N . PRO A 1 83 ? -1.763 3.284 -19.484 1.00 94.62 83 PRO A N 1
ATOM 696 C CA . PRO A 1 83 ? -2.599 4.153 -20.305 1.00 94.62 83 PRO A CA 1
ATOM 697 C C . PRO A 1 83 ? -3.795 4.714 -19.533 1.00 94.62 83 PRO A C 1
ATOM 699 O O . PRO A 1 83 ? -4.214 4.170 -18.504 1.00 94.62 83 PRO A O 1
ATOM 702 N N . LEU A 1 84 ? -4.402 5.770 -20.081 1.00 95.50 84 LEU A N 1
ATOM 703 C CA . LEU A 1 84 ? -5.504 6.498 -19.439 1.00 95.50 84 LEU A CA 1
ATOM 704 C C . LEU A 1 84 ? -6.685 5.596 -19.059 1.00 95.50 84 LEU A C 1
ATOM 706 O O . LEU A 1 84 ? -7.265 5.751 -17.983 1.00 95.50 84 LEU A O 1
ATOM 710 N N . TRP A 1 85 ? -7.032 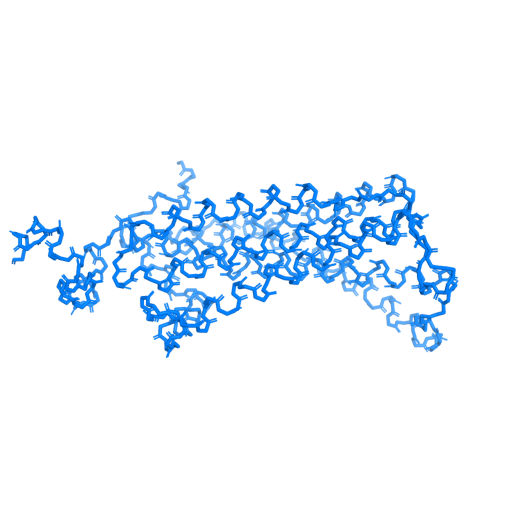4.613 -19.896 1.00 95.62 85 TRP A N 1
ATOM 711 C CA . TRP A 1 85 ? -8.130 3.689 -19.590 1.00 95.62 85 TRP A CA 1
ATOM 712 C C . TRP A 1 85 ? -7.848 2.851 -18.332 1.00 95.62 85 TRP A C 1
ATOM 714 O O . TRP A 1 85 ? -8.759 2.612 -17.534 1.00 95.62 85 TRP A O 1
ATOM 724 N N . LEU A 1 86 ? -6.591 2.444 -18.117 1.00 96.06 86 LEU A N 1
ATOM 725 C CA . LEU A 1 86 ? -6.187 1.665 -16.949 1.00 96.06 86 LEU A CA 1
ATOM 726 C C . LEU A 1 86 ? -6.187 2.543 -15.695 1.00 96.06 86 LEU A C 1
ATOM 728 O O . LEU A 1 86 ? -6.659 2.105 -14.644 1.00 96.06 86 LEU A O 1
ATOM 732 N N . PHE A 1 87 ? -5.751 3.801 -15.817 1.00 96.81 87 PHE A N 1
ATOM 733 C CA . PHE A 1 87 ? -5.922 4.797 -14.761 1.00 96.81 87 PHE A CA 1
ATOM 734 C C . PHE A 1 87 ? -7.396 4.913 -14.339 1.00 96.81 87 PHE A C 1
ATOM 736 O O . PHE A 1 87 ? -7.699 4.780 -13.150 1.00 96.81 87 PHE A O 1
ATOM 743 N N . PHE A 1 88 ? -8.323 5.100 -15.289 1.00 97.44 88 PHE A N 1
ATOM 744 C CA . PHE A 1 88 ? -9.749 5.236 -14.977 1.00 97.44 88 PHE A CA 1
ATOM 745 C C . PHE A 1 88 ? -10.328 3.968 -14.340 1.00 97.44 88 PHE A C 1
ATOM 747 O O . PHE A 1 88 ? -11.113 4.069 -13.394 1.00 97.44 88 PHE A O 1
ATOM 754 N N . LEU A 1 89 ? -9.905 2.781 -14.791 1.00 96.94 89 LEU A N 1
ATOM 755 C CA . LEU A 1 89 ? -10.288 1.508 -14.180 1.00 96.94 89 LEU A CA 1
ATOM 756 C C . LEU A 1 89 ? -9.831 1.428 -12.716 1.00 96.94 89 LEU A C 1
ATOM 758 O O . LEU A 1 89 ? -10.641 1.160 -11.825 1.00 96.94 89 LEU A O 1
ATOM 762 N N . CYS A 1 90 ? -8.549 1.679 -12.443 1.00 96.75 90 CYS A N 1
ATOM 763 C CA . CYS A 1 90 ? -8.011 1.627 -11.086 1.00 96.75 90 CYS A CA 1
ATOM 764 C C . CYS A 1 90 ? -8.643 2.686 -10.175 1.00 96.75 90 CYS A C 1
ATOM 766 O O . CYS A 1 90 ? -9.006 2.377 -9.037 1.00 96.75 90 CYS A O 1
ATOM 768 N N . TRP A 1 91 ? -8.840 3.904 -10.682 1.00 96.19 91 TRP A N 1
ATOM 769 C CA . TRP A 1 91 ? -9.538 4.971 -9.972 1.00 96.19 91 TRP A CA 1
ATOM 770 C C . TRP A 1 91 ? -10.963 4.558 -9.593 1.00 96.19 91 TRP A C 1
ATOM 772 O O . TRP A 1 91 ? -11.368 4.713 -8.437 1.00 96.19 91 TRP A O 1
ATOM 782 N N . PHE A 1 92 ? -11.708 3.974 -10.535 1.00 96.62 92 PHE A N 1
ATOM 783 C CA . PHE A 1 92 ? -13.067 3.500 -10.300 1.00 96.62 92 PHE A CA 1
ATOM 784 C C . PHE A 1 92 ? -13.110 2.390 -9.240 1.00 96.62 92 PHE A C 1
ATOM 786 O O . PHE A 1 92 ? -13.900 2.463 -8.294 1.00 96.62 92 PHE A O 1
ATOM 793 N N . LEU A 1 93 ? -12.219 1.396 -9.329 1.00 96.00 93 LEU A N 1
ATOM 794 C CA . LEU A 1 93 ? -12.111 0.320 -8.337 1.00 96.00 93 LEU A CA 1
ATOM 795 C C . LEU A 1 93 ? -11.750 0.856 -6.946 1.00 96.00 93 LEU A C 1
ATOM 797 O O . LEU A 1 93 ? -12.382 0.482 -5.950 1.00 96.00 93 LEU A O 1
ATOM 801 N N . TRP A 1 94 ? -10.779 1.768 -6.867 1.00 95.19 94 TRP A N 1
ATOM 802 C CA . TRP A 1 94 ? -10.391 2.418 -5.619 1.00 95.19 94 TRP A CA 1
ATOM 803 C C . TRP A 1 94 ? -11.548 3.230 -5.027 1.00 95.19 94 TRP A C 1
ATOM 805 O O . TRP A 1 94 ? -11.819 3.138 -3.825 1.00 95.19 94 TRP A O 1
ATOM 815 N N . PHE A 1 95 ? -12.296 3.958 -5.859 1.00 93.00 95 PHE A N 1
ATOM 816 C CA . PHE A 1 95 ? -13.476 4.705 -5.437 1.00 93.00 95 PHE A CA 1
ATOM 817 C C . PHE A 1 95 ? -14.569 3.785 -4.882 1.00 93.00 95 PHE A C 1
ATOM 819 O O . PHE A 1 95 ? -15.115 4.060 -3.809 1.00 93.00 95 PHE A O 1
ATOM 826 N N . LEU A 1 96 ? -14.866 2.664 -5.550 1.00 94.38 96 LEU A N 1
ATOM 827 C CA . LEU A 1 96 ? -15.830 1.671 -5.066 1.00 94.38 96 LEU A CA 1
ATOM 828 C C . LEU A 1 96 ? -15.399 1.062 -3.727 1.00 94.38 96 LEU A C 1
ATOM 830 O O . LEU A 1 96 ? -16.213 0.968 -2.799 1.00 94.38 96 LEU A O 1
ATOM 834 N N . ALA A 1 97 ? -14.123 0.696 -3.596 1.00 92.50 97 ALA A N 1
ATOM 835 C CA . ALA A 1 97 ? -13.565 0.170 -2.355 1.00 92.50 97 ALA A CA 1
ATOM 836 C C . ALA A 1 97 ? -13.665 1.204 -1.223 1.00 92.50 97 ALA A C 1
ATOM 838 O O . ALA A 1 97 ? -14.193 0.901 -0.148 1.00 92.50 97 ALA A O 1
ATOM 839 N N . CYS A 1 98 ? -13.283 2.455 -1.494 1.00 89.56 98 CYS A N 1
ATOM 840 C CA . CYS A 1 98 ? -13.446 3.566 -0.567 1.00 89.56 98 CYS A CA 1
ATOM 841 C C . CYS A 1 98 ? -14.908 3.720 -0.153 1.00 89.56 98 CYS A C 1
ATOM 843 O O . CYS A 1 98 ? -15.210 3.724 1.039 1.00 89.56 98 CYS A O 1
ATOM 845 N N . ARG A 1 99 ? -15.837 3.790 -1.112 1.00 89.19 99 ARG A N 1
ATOM 846 C CA . ARG A 1 99 ? -17.277 3.937 -0.865 1.00 89.19 99 ARG A CA 1
ATOM 847 C C . ARG A 1 99 ? -17.804 2.819 0.031 1.00 89.19 99 ARG A C 1
ATOM 849 O O . ARG A 1 99 ? -18.546 3.114 0.969 1.00 89.19 99 ARG A O 1
ATOM 856 N N . LYS A 1 100 ? -17.410 1.566 -0.219 1.00 89.38 100 LYS A N 1
ATOM 857 C CA . LYS A 1 100 ? -17.773 0.398 0.599 1.00 89.38 100 LYS A CA 1
ATOM 858 C C . LYS A 1 100 ? -17.242 0.529 2.025 1.00 89.38 100 LYS A C 1
ATOM 860 O O . LYS A 1 100 ? -18.019 0.409 2.972 1.00 89.38 100 LYS A O 1
ATOM 865 N N . ASN A 1 101 ? -15.962 0.858 2.174 1.00 86.62 101 ASN A N 1
ATOM 866 C CA . ASN A 1 101 ? -15.315 1.071 3.469 1.00 86.62 101 ASN A CA 1
ATOM 867 C C . ASN A 1 101 ? -15.969 2.229 4.240 1.00 86.62 101 ASN A C 1
ATOM 869 O O . ASN A 1 101 ? -16.146 2.156 5.456 1.00 86.62 101 ASN A O 1
ATOM 873 N N . LEU A 1 102 ? -16.416 3.274 3.530 1.00 80.62 102 LEU A N 1
ATOM 874 C CA . LEU A 1 102 ? -17.050 4.440 4.133 1.00 80.62 102 LEU A CA 1
ATOM 875 C C . LEU A 1 102 ? -18.533 4.248 4.505 1.00 80.62 102 LEU A C 1
ATOM 877 O O . LEU A 1 102 ? -19.055 5.058 5.270 1.00 80.62 102 LEU A O 1
ATOM 881 N N . ARG A 1 103 ? -19.234 3.241 3.964 1.00 75.12 103 ARG A N 1
ATOM 882 C CA . ARG A 1 103 ? -20.680 3.036 4.205 1.00 75.12 103 ARG A CA 1
ATOM 883 C C . ARG A 1 103 ? -20.998 2.562 5.626 1.00 75.12 103 ARG A C 1
ATOM 885 O O . ARG A 1 103 ? -22.069 2.873 6.127 1.00 75.12 103 ARG A O 1
ATOM 892 N N . ARG A 1 104 ? -20.081 1.835 6.270 1.00 64.69 104 ARG A N 1
ATOM 893 C CA . ARG A 1 104 ? -20.256 1.242 7.610 1.00 64.69 104 ARG A CA 1
ATOM 894 C C . ARG A 1 104 ? -19.413 1.965 8.663 1.00 64.69 104 ARG A C 1
ATOM 896 O O . ARG A 1 104 ? -18.636 1.312 9.362 1.00 64.69 104 ARG A O 1
ATOM 903 N N . LYS A 1 105 ? -19.465 3.300 8.688 1.00 71.62 105 LYS A N 1
ATOM 904 C CA . LYS A 1 105 ? -18.675 4.121 9.616 1.00 71.62 105 LYS A CA 1
ATOM 905 C C . LYS A 1 105 ? -19.457 4.473 10.869 1.00 71.62 105 LYS A C 1
ATOM 907 O O . LYS A 1 105 ? -20.533 5.053 10.772 1.00 71.62 105 LYS A O 1
ATOM 912 N N . TYR A 1 106 ? -18.802 4.240 11.988 1.00 84.38 106 TYR A N 1
ATOM 913 C CA . TYR A 1 106 ? -19.042 4.869 13.273 1.00 84.38 106 TYR A CA 1
ATOM 914 C C . TYR A 1 106 ? -17.713 5.451 13.772 1.00 84.38 106 TYR A C 1
ATOM 916 O O . TYR A 1 106 ? -16.664 5.169 13.175 1.00 84.38 106 TYR A O 1
ATOM 924 N N . ASP A 1 107 ? -17.745 6.289 14.802 1.00 86.50 107 ASP A N 1
ATOM 925 C CA . ASP A 1 107 ? -16.638 7.207 15.092 1.00 86.50 107 ASP A CA 1
ATOM 926 C C . ASP A 1 107 ? -15.301 6.500 15.394 1.00 86.50 107 ASP A C 1
ATOM 928 O O . ASP A 1 107 ? -14.295 6.775 14.729 1.00 86.50 107 ASP A O 1
ATOM 932 N N . ALA A 1 108 ? -15.294 5.476 16.253 1.00 87.75 108 ALA A N 1
ATOM 933 C CA . ALA A 1 108 ? -14.098 4.689 16.578 1.00 87.75 108 ALA A CA 1
ATOM 934 C C . ALA A 1 108 ? -13.484 3.933 15.379 1.00 87.75 108 ALA A C 1
ATOM 936 O O . ALA A 1 108 ? -12.331 3.494 15.431 1.00 87.75 108 ALA A O 1
ATOM 937 N N . LYS A 1 109 ? -14.226 3.784 14.275 1.00 88.56 109 LYS A N 1
ATOM 938 C CA . LYS A 1 109 ? -13.779 3.099 13.054 1.00 88.56 109 LYS A CA 1
ATOM 939 C C . LYS A 1 109 ? -13.150 4.043 12.022 1.00 88.56 109 LYS A C 1
ATOM 941 O O . LYS A 1 109 ? -12.515 3.581 11.065 1.00 88.56 109 LYS A O 1
ATOM 946 N N . ILE A 1 110 ? -13.318 5.359 12.172 1.00 88.56 110 ILE A N 1
ATOM 947 C CA . ILE A 1 110 ? -12.866 6.348 11.180 1.00 88.56 110 ILE A CA 1
ATOM 948 C C . ILE A 1 110 ? -11.347 6.294 10.946 1.00 88.56 110 ILE A C 1
ATOM 950 O O . ILE A 1 110 ? -10.974 6.264 9.765 1.00 88.56 110 ILE A O 1
ATOM 954 N N . PRO A 1 111 ? -10.475 6.228 11.974 1.00 89.19 111 PRO A N 1
ATOM 955 C CA . PRO A 1 111 ? -9.026 6.193 11.761 1.00 89.19 111 PRO A CA 1
ATOM 956 C C . PRO A 1 111 ? -8.602 4.991 10.911 1.00 89.19 111 PRO A C 1
ATOM 958 O O . PRO A 1 111 ? -7.990 5.157 9.855 1.00 89.19 111 PRO A O 1
ATOM 961 N N . TYR A 1 112 ? -9.069 3.794 11.278 1.00 89.00 112 TYR A N 1
ATOM 962 C CA . TYR A 1 112 ? -8.764 2.547 10.569 1.00 89.00 112 TYR A CA 1
ATOM 963 C C . TYR A 1 112 ? -9.263 2.551 9.130 1.00 89.00 112 TYR A C 1
ATOM 965 O O . TYR A 1 112 ? -8.545 2.155 8.219 1.00 89.00 112 TYR A O 1
ATOM 973 N N . THR A 1 113 ? -10.482 3.042 8.909 1.00 89.25 113 THR A N 1
ATOM 974 C CA . THR A 1 113 ? -11.060 3.142 7.562 1.00 89.25 113 THR A CA 1
ATOM 975 C C . THR A 1 113 ? -10.278 4.126 6.691 1.00 89.25 113 THR A C 1
ATOM 977 O O . THR A 1 113 ? -10.137 3.917 5.489 1.00 89.25 113 THR A O 1
ATOM 980 N N . SER A 1 114 ? -9.777 5.210 7.288 1.00 88.38 114 SER A N 1
ATOM 981 C CA . SER A 1 114 ? -8.996 6.225 6.574 1.00 88.38 114 SER A CA 1
ATOM 982 C C . SER A 1 114 ? -7.663 5.664 6.105 1.00 88.38 114 SER A C 1
ATOM 984 O O . SER A 1 114 ? -7.328 5.816 4.935 1.00 88.38 114 SER A O 1
ATOM 986 N N . ILE A 1 115 ? -6.946 4.974 6.993 1.00 89.69 115 ILE A N 1
ATOM 987 C CA . ILE A 1 115 ? -5.681 4.323 6.647 1.00 89.69 115 ILE A CA 1
ATOM 988 C C . ILE A 1 115 ? -5.905 3.162 5.684 1.00 89.69 115 ILE A C 1
ATOM 990 O O . ILE A 1 115 ? -5.157 3.040 4.731 1.00 89.69 115 ILE A O 1
ATOM 994 N N . LEU A 1 116 ? -6.966 2.365 5.838 1.00 91.19 116 LEU A N 1
ATOM 995 C CA . LEU A 1 116 ? -7.273 1.301 4.879 1.00 91.19 116 LEU A CA 1
ATOM 996 C C . LEU A 1 116 ? -7.437 1.851 3.453 1.00 91.19 116 LEU A C 1
ATOM 998 O O . LEU A 1 116 ? -6.905 1.284 2.507 1.00 91.19 116 LEU A O 1
ATOM 1002 N N . ASN A 1 117 ? -8.143 2.971 3.292 1.00 91.19 117 ASN A N 1
ATOM 1003 C CA . ASN A 1 117 ? -8.292 3.609 1.984 1.00 91.19 117 ASN A CA 1
ATOM 1004 C C . ASN A 1 117 ? -6.985 4.218 1.459 1.00 91.19 117 ASN A C 1
ATOM 1006 O O . ASN A 1 117 ? -6.756 4.189 0.250 1.00 91.19 117 ASN A O 1
ATOM 1010 N N . LEU A 1 118 ? -6.148 4.757 2.352 1.00 90.50 118 LEU A N 1
ATOM 1011 C CA . LEU A 1 118 ? -4.809 5.229 2.008 1.00 90.50 118 LEU A CA 1
ATOM 1012 C C . LEU A 1 118 ? -3.933 4.067 1.525 1.00 90.50 118 LEU A C 1
ATOM 1014 O O . LEU A 1 118 ? -3.326 4.183 0.473 1.00 90.50 118 LEU A O 1
ATOM 1018 N N . ASN A 1 119 ? -3.947 2.927 2.214 1.00 91.94 119 ASN A N 1
ATOM 1019 C CA . ASN A 1 119 ? -3.208 1.729 1.812 1.00 91.94 119 ASN A CA 1
ATOM 1020 C C . ASN A 1 119 ? -3.667 1.234 0.434 1.00 91.94 119 ASN A C 1
ATOM 1022 O O . ASN A 1 119 ? -2.852 0.914 -0.418 1.00 91.94 119 ASN A O 1
ATOM 1026 N N . LEU A 1 120 ? -4.980 1.227 0.167 1.00 93.56 120 LEU A N 1
ATOM 1027 C CA . LEU A 1 120 ? -5.496 0.882 -1.164 1.00 93.56 120 LEU A CA 1
ATOM 1028 C C . LEU A 1 120 ? -5.012 1.855 -2.250 1.00 93.56 120 LEU A C 1
ATOM 1030 O O . LEU A 1 120 ? -4.756 1.428 -3.372 1.00 93.56 120 LEU A O 1
ATOM 1034 N N . TYR A 1 121 ? -4.888 3.146 -1.925 1.00 94.19 121 TYR A N 1
ATOM 1035 C CA . TYR A 1 121 ? -4.304 4.132 -2.836 1.00 94.19 121 TYR A CA 1
ATOM 1036 C C . TYR A 1 121 ? -2.810 3.868 -3.055 1.00 94.19 121 TYR A C 1
ATOM 1038 O O . TYR A 1 121 ? -2.357 3.887 -4.192 1.00 94.19 121 TYR A O 1
ATOM 1046 N N . LEU A 1 122 ? -2.051 3.579 -1.997 1.00 93.56 122 LEU A N 1
ATOM 1047 C CA . LEU A 1 122 ? -0.620 3.296 -2.090 1.00 93.56 122 LEU A CA 1
ATOM 1048 C C . LEU A 1 122 ? -0.336 2.017 -2.891 1.00 93.56 122 LEU A C 1
ATOM 1050 O O . LEU A 1 122 ? 0.563 2.023 -3.724 1.00 93.56 122 LEU A O 1
ATOM 1054 N N . ILE A 1 123 ? -1.148 0.965 -2.746 1.00 93.94 123 ILE A N 1
ATOM 1055 C CA . ILE A 1 123 ? -1.074 -0.237 -3.595 1.00 93.94 123 ILE A CA 1
ATOM 1056 C C . ILE A 1 123 ? -1.276 0.126 -5.071 1.00 93.94 123 ILE A C 1
ATOM 1058 O O . ILE A 1 123 ? -0.521 -0.328 -5.931 1.00 93.94 123 ILE A O 1
ATOM 1062 N N . TRP A 1 124 ? -2.273 0.963 -5.374 1.00 96.25 124 TRP A N 1
ATOM 1063 C CA . TRP A 1 124 ? -2.489 1.453 -6.735 1.00 96.25 124 TRP A CA 1
ATOM 1064 C C . TRP A 1 124 ? -1.309 2.307 -7.227 1.00 96.25 124 TRP A C 1
ATOM 1066 O O . TRP A 1 124 ? -0.853 2.123 -8.352 1.00 96.25 124 TRP A O 1
ATOM 1076 N N . MET A 1 125 ? -0.757 3.176 -6.383 1.00 94.81 125 MET A N 1
ATOM 1077 C CA . MET A 1 125 ? 0.424 3.984 -6.693 1.00 94.81 125 MET A CA 1
ATOM 1078 C C . MET A 1 125 ? 1.651 3.120 -6.998 1.00 94.81 125 MET A C 1
ATOM 1080 O O . MET A 1 125 ? 2.330 3.362 -7.989 1.00 94.81 125 MET A O 1
ATOM 1084 N N . VAL A 1 126 ? 1.911 2.079 -6.204 1.00 94.75 126 VAL A N 1
ATOM 1085 C CA . VAL A 1 126 ? 3.003 1.126 -6.452 1.00 94.75 126 VAL A CA 1
ATOM 1086 C C . VAL A 1 126 ? 2.800 0.400 -7.776 1.00 94.75 126 VAL A C 1
ATOM 1088 O O . VAL A 1 126 ? 3.750 0.278 -8.545 1.00 94.75 126 VAL A O 1
ATOM 1091 N N . LEU A 1 127 ? 1.577 -0.046 -8.076 1.00 94.81 127 LEU A N 1
ATOM 1092 C CA . LEU A 1 127 ? 1.257 -0.645 -9.373 1.00 94.81 127 LEU A CA 1
ATOM 1093 C C . LEU A 1 127 ? 1.558 0.330 -10.521 1.00 94.81 127 LEU A C 1
ATOM 1095 O O . LEU A 1 127 ? 2.269 -0.038 -11.451 1.00 94.81 127 LEU A O 1
ATOM 1099 N N . ALA A 1 128 ? 1.069 1.569 -10.438 1.00 94.81 128 ALA A N 1
ATOM 1100 C CA . ALA A 1 128 ? 1.288 2.579 -11.471 1.00 94.81 128 ALA A CA 1
ATOM 1101 C C . ALA A 1 128 ? 2.775 2.902 -11.659 1.00 94.81 128 ALA A C 1
ATOM 1103 O O . ALA A 1 128 ? 3.242 2.947 -12.791 1.00 94.81 128 ALA A O 1
ATOM 1104 N N . LEU A 1 129 ? 3.535 3.053 -10.570 1.00 92.81 129 LEU A N 1
ATOM 1105 C CA . LEU A 1 129 ? 4.980 3.276 -10.629 1.00 92.81 129 LEU A CA 1
ATOM 1106 C C . LEU A 1 129 ? 5.712 2.089 -11.260 1.00 92.81 129 LEU A C 1
ATOM 1108 O O . LEU A 1 129 ? 6.616 2.295 -12.060 1.00 92.81 129 LEU A O 1
ATOM 1112 N N . ASN A 1 130 ? 5.319 0.851 -10.956 1.00 94.12 130 ASN A N 1
ATOM 1113 C CA . ASN A 1 130 ? 5.921 -0.319 -11.597 1.00 94.12 130 ASN A CA 1
ATOM 1114 C C . ASN A 1 130 ? 5.641 -0.342 -13.105 1.00 94.12 130 ASN A C 1
ATOM 1116 O O . ASN A 1 130 ? 6.567 -0.537 -13.882 1.00 94.12 130 ASN A O 1
ATOM 1120 N N . LEU A 1 131 ? 4.402 -0.082 -13.530 1.00 93.31 131 LEU A N 1
ATOM 1121 C CA . LEU A 1 131 ? 4.043 -0.010 -14.952 1.00 93.31 131 LEU A CA 1
ATOM 1122 C C . LEU A 1 131 ? 4.763 1.143 -15.672 1.00 93.31 131 LEU A C 1
ATOM 1124 O O . LEU A 1 131 ? 5.275 0.975 -16.780 1.00 93.31 131 LEU A O 1
ATOM 1128 N N . PHE A 1 132 ? 4.874 2.29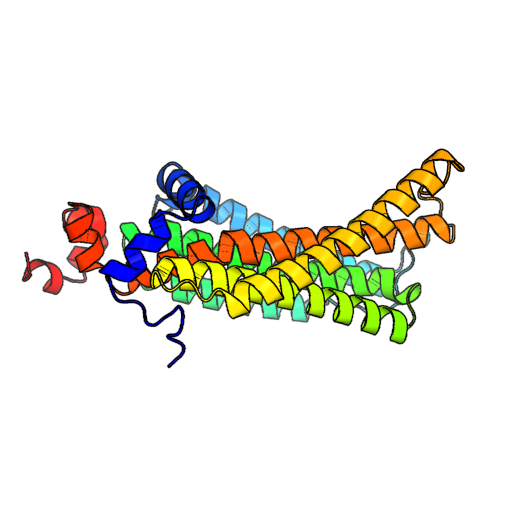4 -15.010 1.00 89.44 132 PHE A N 1
ATOM 1129 C CA . PHE A 1 132 ? 5.673 3.427 -15.469 1.00 89.44 132 PHE A CA 1
ATOM 1130 C C . PHE A 1 132 ? 7.132 3.016 -15.688 1.00 89.44 132 PHE A C 1
ATOM 1132 O O . PHE A 1 132 ? 7.661 3.165 -16.788 1.00 89.44 132 PHE A O 1
ATOM 1139 N N . PHE A 1 133 ? 7.771 2.424 -14.676 1.00 89.06 133 PHE A N 1
ATOM 1140 C CA . PHE A 1 133 ? 9.170 2.035 -14.782 1.00 89.06 133 PHE A CA 1
ATOM 1141 C C . PHE A 1 133 ? 9.397 0.948 -15.824 1.00 89.06 133 PHE A C 1
ATOM 1143 O O . PHE A 1 133 ? 10.388 1.060 -16.530 1.00 89.06 133 PHE A O 1
ATOM 1150 N N . ILE A 1 134 ? 8.490 -0.022 -16.007 1.00 90.88 134 ILE A N 1
ATOM 1151 C CA . ILE A 1 134 ? 8.574 -1.005 -17.108 1.00 90.88 134 ILE A CA 1
ATOM 1152 C C . ILE A 1 134 ? 8.694 -0.305 -18.460 1.00 90.88 134 ILE A C 1
ATOM 1154 O O . ILE A 1 134 ? 9.490 -0.723 -19.295 1.00 90.88 134 ILE A O 1
ATOM 1158 N N . THR A 1 135 ? 7.947 0.776 -18.667 1.00 88.12 135 THR A N 1
ATOM 1159 C CA . THR A 1 135 ? 7.971 1.520 -19.931 1.00 88.12 135 THR A CA 1
ATOM 1160 C C . THR A 1 135 ? 9.324 2.187 -20.194 1.00 88.12 135 THR A C 1
ATOM 1162 O O . THR A 1 135 ? 9.697 2.367 -21.348 1.00 88.12 135 THR A O 1
ATOM 1165 N N . ILE A 1 136 ? 10.077 2.529 -19.146 1.00 84.12 136 ILE A N 1
ATOM 1166 C CA . ILE A 1 136 ? 11.413 3.132 -19.257 1.00 84.12 136 ILE A CA 1
ATOM 1167 C C . ILE A 1 136 ? 12.484 2.037 -19.291 1.00 84.12 136 ILE A C 1
ATOM 1169 O O . ILE A 1 136 ? 13.239 1.909 -20.249 1.00 84.12 136 ILE A O 1
ATOM 1173 N N . ILE A 1 137 ? 12.541 1.196 -18.255 1.00 86.31 137 ILE A N 1
ATOM 1174 C CA . ILE A 1 137 ? 13.597 0.191 -18.092 1.00 86.31 137 ILE A CA 1
ATOM 1175 C C . ILE A 1 137 ? 13.483 -0.948 -19.103 1.00 86.31 137 ILE A C 1
ATOM 1177 O O . ILE A 1 137 ? 14.482 -1.598 -19.392 1.00 86.31 137 ILE A O 1
ATOM 1181 N N . GLY A 1 138 ? 12.291 -1.201 -19.647 1.00 84.62 138 GLY A N 1
ATOM 1182 C CA . GLY A 1 138 ? 12.047 -2.308 -20.565 1.00 84.62 138 GLY A CA 1
ATOM 1183 C C . GLY A 1 138 ? 12.703 -2.158 -21.933 1.00 84.62 138 GLY A C 1
ATOM 1184 O O . GLY A 1 138 ? 12.881 -3.152 -22.623 1.00 84.62 138 GLY A O 1
ATOM 1185 N N . ARG A 1 139 ? 13.148 -0.954 -22.309 1.00 82.31 139 ARG A N 1
ATOM 1186 C CA . ARG A 1 139 ? 14.026 -0.788 -23.476 1.00 82.31 139 ARG A CA 1
ATOM 1187 C C . ARG A 1 139 ? 15.447 -1.286 -23.205 1.00 82.31 139 ARG A C 1
ATOM 1189 O O . ARG A 1 139 ? 16.099 -1.809 -24.103 1.00 82.31 139 ARG A O 1
ATOM 1196 N N . TYR A 1 140 ? 15.922 -1.116 -21.974 1.00 81.81 140 TYR A N 1
ATOM 1197 C CA . TYR A 1 140 ? 17.279 -1.478 -21.559 1.00 81.81 140 TYR A CA 1
ATOM 1198 C C . TYR A 1 140 ? 17.378 -2.932 -21.082 1.00 81.81 140 TYR A C 1
ATOM 1200 O O . TYR A 1 140 ? 18.430 -3.561 -21.187 1.00 81.81 140 TYR A O 1
ATOM 1208 N N . LEU A 1 141 ? 16.281 -3.476 -20.558 1.00 79.00 141 LEU A N 1
ATOM 1209 C CA . LEU A 1 141 ? 16.162 -4.865 -20.147 1.00 79.00 141 LEU A CA 1
ATOM 1210 C C . LEU A 1 141 ? 15.500 -5.676 -21.258 1.00 79.00 141 LEU A C 1
ATOM 1212 O O . LEU A 1 141 ? 14.414 -5.348 -21.715 1.00 79.00 141 LEU A O 1
ATOM 1216 N N . THR A 1 142 ? 16.100 -6.800 -21.646 1.00 80.00 142 THR A N 1
ATOM 1217 C CA . THR A 1 142 ? 15.390 -7.785 -22.475 1.00 80.00 142 THR A CA 1
ATOM 1218 C C . THR A 1 142 ? 14.135 -8.282 -21.746 1.00 80.00 142 THR A C 1
ATOM 1220 O O . THR A 1 142 ? 14.029 -8.172 -20.521 1.00 80.00 142 THR A O 1
ATOM 1223 N N . ILE A 1 143 ? 13.201 -8.917 -22.464 1.00 85.00 143 ILE A N 1
ATOM 1224 C CA . ILE A 1 143 ? 12.026 -9.561 -21.844 1.00 85.00 143 ILE A CA 1
ATOM 1225 C C . ILE A 1 143 ? 12.461 -10.508 -20.710 1.00 85.00 143 ILE A C 1
ATOM 1227 O O . ILE A 1 143 ? 11.865 -10.504 -19.636 1.00 85.00 143 ILE A O 1
ATOM 1231 N N . LEU A 1 144 ? 13.550 -11.262 -20.910 1.00 79.12 144 LEU A N 1
ATOM 1232 C CA . LEU A 1 144 ? 14.134 -12.121 -19.874 1.00 79.12 144 LEU A CA 1
ATOM 1233 C C . LEU A 1 144 ? 14.638 -11.319 -18.665 1.00 79.12 144 LEU A C 1
ATOM 1235 O O . LEU A 1 144 ? 14.402 -11.725 -17.529 1.00 79.12 144 LEU A O 1
ATOM 1239 N N . GLY A 1 145 ? 15.289 -10.176 -18.894 1.00 82.19 145 GLY A N 1
ATOM 1240 C CA . GLY A 1 145 ? 15.736 -9.267 -17.836 1.00 82.19 145 GLY A CA 1
ATOM 1241 C C . GLY A 1 145 ? 14.580 -8.707 -17.003 1.00 82.19 145 GLY A C 1
ATOM 1242 O O . GLY A 1 145 ? 14.657 -8.703 -15.776 1.00 82.19 145 GLY A O 1
ATOM 1243 N N . LEU A 1 146 ? 13.477 -8.309 -17.645 1.00 88.38 146 LEU A N 1
ATOM 1244 C CA . LEU A 1 146 ? 12.260 -7.859 -16.959 1.00 88.38 146 LEU A CA 1
ATOM 1245 C C . LEU A 1 146 ? 11.598 -8.979 -16.154 1.00 88.38 146 LEU A C 1
ATOM 1247 O O . LEU A 1 146 ? 11.212 -8.770 -15.004 1.00 88.38 146 LEU A O 1
ATOM 1251 N N . VAL A 1 147 ? 11.486 -10.178 -16.733 1.00 88.69 147 VAL A N 1
ATOM 1252 C CA . VAL A 1 147 ? 10.951 -11.347 -16.022 1.00 88.69 147 VAL A CA 1
ATOM 1253 C C . VAL A 1 147 ? 11.800 -11.636 -14.787 1.00 88.69 147 VAL A C 1
ATOM 1255 O O . VAL A 1 147 ? 11.252 -11.769 -13.694 1.00 88.69 147 VAL A O 1
ATOM 1258 N N . LEU A 1 148 ? 13.129 -11.659 -14.920 1.00 85.31 148 LEU A N 1
ATOM 1259 C CA . LEU A 1 148 ? 14.036 -11.872 -13.794 1.00 85.31 148 LEU A CA 1
ATOM 1260 C C . LEU A 1 148 ? 13.875 -10.789 -12.717 1.00 85.31 148 LEU A C 1
ATOM 1262 O O . LEU A 1 148 ? 13.772 -11.125 -11.538 1.00 85.31 148 LEU A O 1
ATOM 1266 N N . PHE A 1 149 ? 13.796 -9.514 -13.111 1.00 87.94 149 PHE A N 1
ATOM 1267 C CA . PHE A 1 149 ? 13.577 -8.383 -12.204 1.00 87.94 149 PHE A CA 1
ATOM 1268 C C . PHE A 1 149 ? 12.339 -8.605 -11.324 1.00 87.94 149 PHE A C 1
ATOM 1270 O O . PHE A 1 149 ? 12.432 -8.588 -10.094 1.00 87.94 149 PHE A O 1
ATOM 1277 N N . TYR A 1 150 ? 11.189 -8.896 -11.940 1.00 91.56 150 TYR A N 1
ATOM 1278 C CA . TYR A 1 150 ? 9.928 -9.070 -11.216 1.00 91.56 150 TYR A CA 1
ATOM 1279 C C . TYR A 1 150 ? 9.833 -10.389 -10.453 1.00 91.56 150 TYR A C 1
ATOM 1281 O O . TYR A 1 150 ? 9.239 -10.419 -9.373 1.00 91.56 150 TYR A O 1
ATOM 1289 N N . VAL A 1 151 ? 10.446 -11.466 -10.950 1.00 90.88 151 VAL A N 1
ATOM 1290 C CA . VAL A 1 151 ? 10.553 -12.736 -10.216 1.00 90.88 151 VAL A CA 1
ATOM 1291 C C . VAL A 1 151 ? 11.369 -12.540 -8.939 1.00 90.88 151 VAL A C 1
ATOM 1293 O O . VAL A 1 151 ? 10.924 -12.951 -7.867 1.00 90.88 151 VAL A O 1
ATOM 1296 N N . LEU A 1 152 ? 12.512 -11.852 -9.013 1.00 88.00 152 LEU A N 1
ATOM 1297 C CA . LEU A 1 152 ? 13.325 -11.529 -7.838 1.00 88.00 152 LEU A CA 1
ATOM 1298 C C . LEU A 1 152 ? 12.563 -10.633 -6.854 1.00 88.00 152 LEU A C 1
ATOM 1300 O O . LEU A 1 152 ? 12.540 -10.930 -5.657 1.00 88.00 152 LEU A O 1
ATOM 1304 N N . THR A 1 153 ? 11.879 -9.590 -7.342 1.00 90.69 153 THR A N 1
ATOM 1305 C CA . THR A 1 153 ? 10.999 -8.759 -6.503 1.00 90.69 153 THR A CA 1
ATOM 1306 C C . THR A 1 153 ? 9.930 -9.603 -5.805 1.00 90.69 153 THR A C 1
ATOM 1308 O O . THR A 1 153 ? 9.741 -9.481 -4.593 1.00 90.69 153 THR A O 1
ATOM 1311 N N . GLY A 1 154 ? 9.259 -10.493 -6.540 1.00 91.50 154 GLY A N 1
ATOM 1312 C CA . GLY A 1 154 ? 8.213 -11.370 -6.017 1.00 91.50 154 GLY A CA 1
ATOM 1313 C C . GLY A 1 154 ? 8.726 -12.351 -4.964 1.00 91.50 154 GLY A C 1
ATOM 1314 O O . GLY A 1 154 ? 8.078 -12.532 -3.933 1.00 91.50 154 GLY A O 1
ATOM 1315 N N . ILE A 1 155 ? 9.910 -12.935 -5.175 1.00 87.38 155 ILE A N 1
ATOM 1316 C CA . ILE A 1 155 ? 10.571 -13.818 -4.208 1.00 87.38 155 ILE A CA 1
ATOM 1317 C C . ILE A 1 155 ? 10.859 -13.062 -2.905 1.00 87.38 155 ILE A C 1
ATOM 1319 O O . ILE A 1 155 ? 10.465 -13.529 -1.835 1.00 87.38 155 ILE A O 1
ATOM 1323 N N . ILE A 1 156 ? 11.493 -11.886 -2.975 1.00 87.12 156 ILE A N 1
ATOM 1324 C CA . ILE A 1 156 ? 11.810 -11.079 -1.785 1.00 87.12 156 ILE A CA 1
ATOM 1325 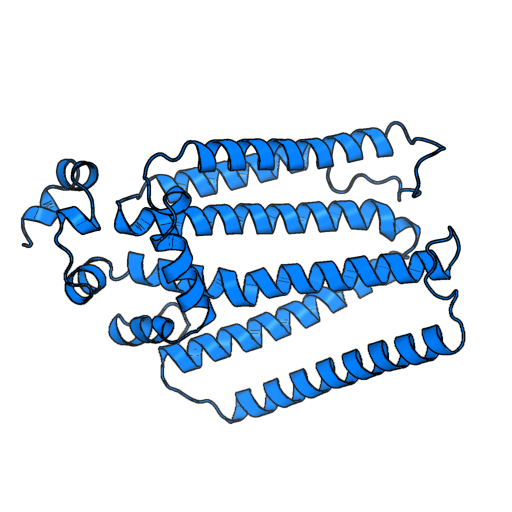C C . ILE A 1 156 ? 10.522 -10.693 -1.051 1.00 87.12 156 ILE A C 1
ATOM 1327 O O . ILE A 1 156 ? 10.404 -10.917 0.157 1.00 87.12 156 ILE A O 1
ATOM 1331 N N . LEU A 1 157 ? 9.523 -10.183 -1.776 1.00 91.31 157 LEU A N 1
ATOM 1332 C CA . LEU A 1 157 ? 8.241 -9.794 -1.197 1.00 91.31 157 LEU A CA 1
ATOM 1333 C C . LEU A 1 157 ? 7.542 -10.977 -0.517 1.00 91.31 157 LEU A C 1
ATOM 1335 O O . LEU A 1 157 ? 7.046 -10.845 0.603 1.00 91.31 157 LEU A O 1
ATOM 1339 N N . PHE A 1 158 ? 7.544 -12.151 -1.150 1.00 89.94 158 PHE A N 1
ATOM 1340 C CA . PHE A 1 158 ? 6.995 -13.369 -0.566 1.00 89.94 158 PHE A CA 1
ATOM 1341 C C . PHE A 1 158 ? 7.691 -13.728 0.750 1.00 89.94 158 PHE A C 1
ATOM 1343 O O . PHE A 1 158 ? 7.015 -14.039 1.733 1.00 89.94 158 PHE A O 1
ATOM 1350 N N . MET A 1 159 ? 9.022 -13.641 0.812 1.00 87.44 159 MET A N 1
ATOM 1351 C CA . MET A 1 159 ? 9.773 -13.916 2.040 1.00 87.44 159 MET A CA 1
ATOM 1352 C C . MET A 1 159 ? 9.436 -12.919 3.159 1.00 87.44 159 MET A C 1
ATOM 1354 O O . MET A 1 159 ? 9.227 -13.333 4.304 1.00 87.44 159 MET A O 1
ATOM 1358 N N . ILE A 1 160 ? 9.292 -11.630 2.832 1.00 86.75 160 ILE A N 1
ATOM 1359 C CA . ILE A 1 160 ? 8.882 -10.586 3.785 1.00 86.75 160 ILE A CA 1
ATOM 1360 C C . ILE A 1 160 ? 7.465 -10.851 4.304 1.00 86.75 160 ILE A C 1
ATOM 1362 O 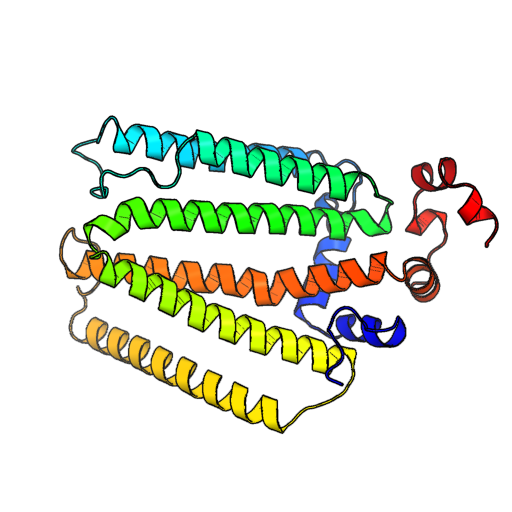O . ILE A 1 160 ? 7.241 -10.827 5.517 1.00 86.75 160 ILE A O 1
ATOM 1366 N N . ILE A 1 161 ? 6.518 -11.179 3.418 1.00 89.44 161 ILE A N 1
ATOM 1367 C CA . ILE A 1 161 ? 5.146 -11.543 3.798 1.00 89.44 161 ILE A CA 1
ATOM 1368 C C . ILE A 1 161 ? 5.163 -12.761 4.720 1.00 89.44 161 ILE A C 1
ATOM 1370 O O . ILE A 1 161 ? 4.562 -12.719 5.789 1.00 89.44 161 ILE A O 1
ATOM 1374 N N . GLN A 1 162 ? 5.875 -13.832 4.367 1.00 88.38 162 GLN A N 1
ATOM 1375 C CA . GLN A 1 162 ? 5.961 -15.036 5.198 1.00 88.38 162 GLN A CA 1
ATOM 1376 C C . GLN A 1 162 ? 6.529 -14.738 6.591 1.00 88.38 162 GLN A C 1
ATOM 1378 O O . GLN A 1 162 ? 5.977 -15.196 7.597 1.00 88.38 162 GLN A O 1
ATOM 1383 N N . SER A 1 163 ? 7.608 -13.955 6.664 1.00 84.50 163 SER A N 1
ATOM 1384 C CA . SER A 1 163 ? 8.210 -13.525 7.930 1.00 84.50 163 SER A CA 1
ATOM 1385 C C . SER A 1 163 ? 7.214 -12.723 8.771 1.00 84.50 163 SER A C 1
ATOM 1387 O O . SER A 1 163 ? 6.940 -13.058 9.931 1.00 84.50 163 SER A O 1
ATOM 1389 N N . ARG A 1 164 ? 6.565 -11.718 8.169 1.00 88.06 164 ARG A N 1
ATOM 1390 C CA . ARG A 1 164 ? 5.624 -10.851 8.885 1.00 88.06 164 ARG A CA 1
ATOM 1391 C C . ARG A 1 164 ? 4.368 -11.596 9.326 1.00 88.06 164 ARG A C 1
ATOM 1393 O O . ARG A 1 164 ? 3.960 -11.464 10.477 1.00 88.06 164 ARG A O 1
ATOM 1400 N N . MET A 1 165 ? 3.795 -12.439 8.469 1.00 89.44 165 MET A N 1
ATOM 1401 C CA . MET A 1 165 ? 2.633 -13.276 8.788 1.00 89.44 165 MET A CA 1
ATOM 1402 C C . MET A 1 165 ? 2.921 -14.221 9.950 1.00 89.44 165 MET A C 1
ATOM 1404 O O . MET A 1 165 ? 2.067 -14.429 10.816 1.00 89.44 165 MET A O 1
ATOM 1408 N N . LYS A 1 166 ? 4.139 -14.763 10.008 1.00 86.62 166 LYS A N 1
ATOM 1409 C CA . LYS A 1 166 ? 4.561 -15.592 11.125 1.00 86.62 166 LYS A CA 1
ATOM 1410 C C . LYS A 1 166 ? 4.712 -14.787 12.413 1.00 86.62 166 LYS A C 1
ATOM 1412 O O . LYS A 1 166 ? 4.163 -15.195 13.431 1.00 86.62 166 LYS A O 1
ATOM 1417 N N . SER A 1 167 ? 5.393 -13.643 12.362 1.00 85.94 167 SER A N 1
ATOM 1418 C CA . SER A 1 167 ? 5.537 -12.731 13.505 1.00 85.94 167 SER A CA 1
ATOM 1419 C C . SER A 1 167 ? 4.171 -12.360 14.103 1.00 85.94 167 SER A C 1
ATOM 1421 O O . SER A 1 167 ? 3.955 -12.506 15.308 1.00 85.94 167 SER A O 1
ATOM 1423 N N . LEU A 1 168 ? 3.203 -11.997 13.253 1.00 90.62 168 LEU A N 1
ATOM 1424 C CA . LEU A 1 168 ? 1.828 -11.703 13.668 1.00 90.62 168 LEU A CA 1
ATOM 1425 C C . LEU A 1 168 ? 1.137 -12.916 14.293 1.00 90.62 168 LEU A C 1
ATOM 1427 O O . LEU A 1 168 ? 0.445 -12.784 15.299 1.00 90.62 168 LEU A O 1
ATOM 1431 N N . LYS A 1 169 ? 1.337 -14.109 13.730 1.00 90.44 169 LYS A N 1
ATOM 1432 C CA . LYS A 1 169 ? 0.755 -15.346 14.250 1.00 90.44 169 LYS A CA 1
ATOM 1433 C C . LYS A 1 169 ? 1.307 -15.719 15.627 1.00 90.44 169 LYS A C 1
ATOM 1435 O O . LYS A 1 169 ? 0.523 -16.051 16.513 1.00 90.44 169 LYS A O 1
ATOM 1440 N N . THR A 1 170 ? 2.624 -15.638 15.812 1.00 87.75 170 THR A N 1
ATOM 1441 C CA . THR A 1 170 ? 3.273 -15.845 17.114 1.00 87.75 170 THR A CA 1
ATOM 1442 C C . THR A 1 170 ? 2.725 -14.855 18.135 1.00 87.75 170 THR A C 1
ATOM 1444 O O . THR A 1 170 ? 2.393 -15.243 19.250 1.00 87.75 170 THR A O 1
ATOM 1447 N N . ARG A 1 171 ? 2.548 -13.589 17.742 1.00 88.44 171 ARG A N 1
ATOM 1448 C CA . ARG A 1 171 ? 2.004 -12.546 18.617 1.00 88.44 171 ARG A CA 1
ATOM 1449 C C . ARG A 1 171 ? 0.547 -12.802 19.011 1.00 88.44 171 ARG A C 1
ATOM 1451 O O . ARG A 1 171 ? 0.211 -12.681 20.184 1.00 88.44 171 ARG A O 1
ATOM 1458 N N . LEU A 1 172 ? -0.300 -13.183 18.054 1.00 92.19 172 LEU A N 1
ATOM 1459 C CA . LEU A 1 172 ? -1.713 -13.492 18.295 1.00 92.19 172 LEU A CA 1
ATOM 1460 C C . LEU A 1 172 ? -1.886 -14.695 19.226 1.00 92.19 172 LEU A C 1
ATOM 1462 O O . LEU A 1 172 ? -2.659 -14.635 20.176 1.00 92.19 172 LEU A O 1
ATOM 1466 N N . TYR A 1 173 ? -1.162 -15.783 18.962 1.00 90.50 173 TYR A N 1
ATOM 1467 C CA . TYR A 1 173 ? -1.425 -17.071 19.609 1.00 90.50 173 TYR A CA 1
ATOM 1468 C C . TYR A 1 173 ? -0.450 -17.428 20.731 1.00 90.50 173 TYR A C 1
ATOM 1470 O O . TYR A 1 173 ? -0.672 -18.409 21.428 1.00 90.50 173 TYR A O 1
ATOM 1478 N N . GLY A 1 174 ? 0.639 -16.677 20.915 1.00 79.44 174 GLY A N 1
ATOM 1479 C CA . GLY A 1 174 ? 1.709 -17.031 21.857 1.00 79.44 174 GLY A CA 1
ATOM 1480 C C . GLY A 1 174 ? 2.468 -18.312 21.489 1.00 79.44 174 GLY A C 1
ATOM 1481 O O . GLY A 1 174 ? 3.323 -18.753 22.247 1.00 79.44 174 GLY A O 1
ATOM 1482 N N . VAL A 1 175 ? 2.174 -18.914 20.333 1.00 67.38 175 VAL A N 1
ATOM 1483 C CA . VAL A 1 175 ? 2.817 -20.146 19.873 1.00 67.38 175 VAL A CA 1
ATOM 1484 C C . VAL A 1 175 ? 4.109 -19.768 19.162 1.00 67.38 175 VAL A C 1
ATOM 1486 O O . VAL A 1 175 ? 4.089 -19.351 18.000 1.00 67.38 175 VAL A O 1
ATOM 1489 N N . GLN A 1 176 ? 5.236 -19.899 19.861 1.00 58.69 176 GLN A N 1
ATOM 1490 C CA . GLN A 1 176 ? 6.539 -19.928 19.210 1.00 58.69 176 GLN A CA 1
ATOM 1491 C C . GLN A 1 176 ? 6.656 -21.253 18.452 1.00 58.69 176 GLN A C 1
ATOM 1493 O O . GLN A 1 176 ? 6.596 -22.323 19.046 1.00 58.69 176 GLN A O 1
ATOM 1498 N N . ASP A 1 177 ? 6.799 -21.186 17.131 1.00 59.16 177 ASP A N 1
ATOM 1499 C CA . ASP A 1 177 ? 7.220 -22.334 16.326 1.00 59.16 177 ASP A CA 1
ATOM 1500 C C . ASP A 1 177 ? 8.722 -22.173 16.030 1.00 59.16 177 ASP A C 1
ATOM 1502 O O . ASP A 1 177 ? 9.070 -21.467 15.067 1.00 59.16 177 ASP A O 1
ATOM 1506 N N . PRO A 1 178 ? 9.612 -22.742 16.870 1.00 58.91 178 PRO A N 1
ATOM 1507 C CA . PRO A 1 178 ? 11.057 -22.567 16.744 1.00 58.91 178 PRO A CA 1
ATOM 1508 C C . PRO A 1 178 ? 11.589 -23.100 15.406 1.00 58.91 178 PRO A C 1
ATOM 1510 O O . PRO A 1 178 ? 12.465 -22.474 14.807 1.00 58.91 178 PRO A O 1
ATOM 1513 N N . SER A 1 179 ? 10.985 -24.164 14.860 1.00 57.75 179 SER A N 1
ATOM 1514 C CA . SER A 1 179 ? 11.409 -24.799 13.601 1.00 57.75 179 SER A CA 1
ATOM 1515 C C . SER A 1 179 ? 11.267 -23.869 12.390 1.00 57.75 179 SER A C 1
ATOM 1517 O O . SER A 1 179 ? 12.168 -23.735 11.560 1.00 57.75 179 SER A O 1
ATOM 1519 N N . VAL A 1 180 ? 10.157 -23.133 12.319 1.00 54.09 180 VAL A N 1
ATOM 1520 C CA . VAL A 1 180 ? 9.924 -22.170 11.241 1.00 54.09 180 VAL A CA 1
ATOM 1521 C C . VAL A 1 180 ? 10.763 -20.903 11.472 1.00 54.09 180 VAL A C 1
ATOM 1523 O O . VAL A 1 180 ? 11.016 -20.163 10.528 1.00 54.09 180 VAL A O 1
ATOM 1526 N N . THR A 1 181 ? 11.168 -20.599 12.718 1.00 56.34 181 THR A N 1
ATOM 1527 C CA . THR A 1 181 ? 11.896 -19.351 13.042 1.00 56.34 181 THR A CA 1
ATOM 1528 C C . THR A 1 181 ? 13.318 -19.524 12.566 1.00 56.34 181 THR A C 1
ATOM 1530 O O . THR A 1 181 ? 13.784 -18.695 11.803 1.00 56.34 181 THR A O 1
ATOM 1533 N N . ALA A 1 182 ? 13.934 -20.663 12.884 1.00 61.84 182 ALA A N 1
ATOM 1534 C CA . ALA A 1 182 ? 15.260 -21.026 12.407 1.00 61.84 182 ALA A CA 1
ATOM 1535 C C . ALA A 1 182 ? 15.354 -21.026 10.870 1.00 61.84 182 ALA A C 1
ATOM 1537 O O . ALA A 1 182 ? 16.285 -20.457 10.309 1.00 61.84 182 ALA A O 1
ATOM 1538 N N . ARG A 1 183 ? 14.359 -21.588 10.162 1.00 57.16 183 ARG A N 1
ATOM 1539 C CA . ARG A 1 183 ? 14.342 -21.584 8.687 1.00 57.16 183 ARG A CA 1
ATOM 1540 C C . ARG A 1 183 ? 14.227 -20.173 8.101 1.00 57.16 183 ARG A C 1
ATOM 1542 O O . ARG A 1 183 ? 14.893 -19.875 7.117 1.00 57.16 183 ARG A O 1
ATOM 1549 N N . GLN A 1 184 ? 13.392 -19.314 8.685 1.00 55.12 184 GLN A N 1
ATOM 1550 C CA . GLN A 1 184 ? 13.254 -17.924 8.240 1.00 55.12 184 GLN A CA 1
ATOM 1551 C C . GLN A 1 184 ? 14.482 -17.083 8.585 1.00 55.12 184 GLN A C 1
ATOM 1553 O O . GLN A 1 184 ? 14.924 -16.322 7.737 1.00 55.12 184 GLN A O 1
ATOM 1558 N N . GLN A 1 185 ? 15.055 -17.257 9.777 1.00 60.25 185 GLN A N 1
ATOM 1559 C CA . GLN A 1 185 ? 16.288 -16.598 10.203 1.00 60.25 185 GLN A CA 1
ATOM 1560 C C . GLN A 1 185 ? 17.424 -16.921 9.233 1.00 60.25 185 GLN A C 1
ATOM 1562 O O . GLN A 1 185 ? 18.071 -16.013 8.739 1.00 60.25 185 GLN A O 1
ATOM 1567 N N . LYS A 1 186 ? 17.569 -18.199 8.862 1.00 64.62 186 LYS A N 1
ATOM 1568 C CA . LYS A 1 186 ? 18.578 -18.665 7.906 1.00 64.62 186 LYS A CA 1
ATOM 1569 C C . LYS A 1 186 ? 18.365 -18.098 6.500 1.00 64.62 186 LYS A C 1
ATOM 1571 O O . LYS A 1 186 ? 19.318 -17.733 5.828 1.00 64.62 186 LYS A O 1
ATOM 1576 N N . ILE A 1 187 ? 17.113 -17.988 6.050 1.00 55.19 187 ILE A N 1
ATOM 1577 C CA . ILE A 1 187 ? 16.777 -17.353 4.765 1.00 55.19 187 ILE A CA 1
ATOM 1578 C C . ILE A 1 187 ? 17.067 -15.845 4.806 1.00 55.19 187 ILE A C 1
ATOM 1580 O O . ILE A 1 187 ? 17.633 -15.309 3.859 1.00 55.19 187 ILE A O 1
ATOM 1584 N N . ILE A 1 188 ? 16.717 -15.167 5.902 1.00 55.53 188 ILE A N 1
ATOM 1585 C CA . ILE A 1 188 ? 17.017 -13.748 6.108 1.00 55.53 188 ILE A CA 1
ATOM 1586 C C . ILE A 1 188 ? 18.530 -13.541 6.160 1.00 55.53 188 ILE A C 1
ATOM 1588 O O . ILE A 1 188 ? 19.018 -12.664 5.466 1.00 55.53 188 ILE A O 1
ATOM 1592 N N . GLU A 1 189 ? 19.288 -14.352 6.891 1.00 63.47 189 GLU A N 1
ATOM 1593 C CA . GLU A 1 189 ? 20.756 -14.305 6.913 1.00 63.47 189 GLU A CA 1
ATOM 1594 C C . GLU A 1 189 ? 21.355 -14.497 5.522 1.00 63.47 189 GLU A C 1
ATOM 1596 O O . GLU A 1 189 ? 22.253 -13.751 5.151 1.00 63.47 189 GLU A O 1
ATOM 1601 N N . VAL A 1 190 ? 20.828 -15.422 4.715 1.00 61.91 190 VAL A N 1
ATOM 1602 C CA . VAL A 1 190 ? 21.286 -15.610 3.331 1.00 61.91 190 VAL A CA 1
ATOM 1603 C C . VAL A 1 190 ? 20.977 -14.380 2.474 1.00 61.91 190 VAL A C 1
ATOM 1605 O O . VAL A 1 190 ? 21.862 -13.901 1.775 1.00 61.91 190 VAL A O 1
ATOM 1608 N N . ILE A 1 191 ? 19.768 -13.813 2.543 1.00 54.62 191 ILE A N 1
ATOM 1609 C CA . ILE A 1 191 ? 19.415 -12.603 1.774 1.00 54.62 191 ILE A CA 1
ATOM 1610 C C . ILE A 1 191 ? 20.217 -11.390 2.239 1.00 54.62 191 ILE A C 1
ATOM 1612 O O . ILE A 1 191 ? 20.700 -10.623 1.415 1.00 54.62 191 ILE A O 1
ATOM 1616 N N . THR A 1 192 ? 20.345 -11.198 3.550 1.00 57.78 192 THR A N 1
ATOM 1617 C CA . THR A 1 192 ? 21.034 -10.045 4.142 1.00 57.78 192 THR A CA 1
ATOM 1618 C C . THR A 1 192 ? 22.537 -10.169 3.917 1.00 57.78 192 THR A C 1
ATOM 1620 O O . THR A 1 192 ? 23.188 -9.177 3.618 1.00 57.78 192 THR A O 1
ATOM 1623 N N . GLY A 1 193 ? 23.075 -11.390 3.969 1.00 64.62 193 GLY A N 1
ATOM 1624 C CA . GLY A 1 193 ? 24.450 -11.705 3.600 1.00 64.62 193 GLY A CA 1
ATOM 1625 C C . GLY A 1 193 ? 24.718 -11.448 2.119 1.00 64.62 193 GLY A C 1
ATOM 1626 O O . GLY A 1 193 ? 25.660 -10.737 1.793 1.00 64.62 193 GLY A O 1
ATOM 1627 N N . LEU A 1 194 ? 23.860 -11.930 1.214 1.00 60.91 194 LEU A N 1
ATOM 1628 C CA . LEU A 1 194 ? 23.992 -11.678 -0.227 1.00 60.91 194 LEU A CA 1
ATOM 1629 C C . LEU A 1 194 ? 23.818 -10.192 -0.572 1.00 60.91 194 LEU A C 1
ATOM 1631 O O . LEU A 1 194 ? 24.618 -9.639 -1.320 1.00 60.91 194 LEU A O 1
ATOM 1635 N N . GLY A 1 195 ? 22.820 -9.523 0.010 1.00 52.50 195 GLY A N 1
ATOM 1636 C CA . GLY A 1 195 ? 22.607 -8.084 -0.143 1.00 52.50 195 GLY A CA 1
ATOM 1637 C C . GLY A 1 195 ? 23.774 -7.269 0.415 1.00 52.50 195 GLY A C 1
ATOM 1638 O O . GLY A 1 195 ? 24.228 -6.332 -0.231 1.00 52.50 195 GLY A O 1
ATOM 1639 N N . GLY A 1 196 ? 24.318 -7.670 1.565 1.00 60.88 196 GLY A N 1
ATOM 1640 C CA . GLY A 1 196 ? 25.509 -7.076 2.167 1.00 60.88 196 GLY A CA 1
ATOM 1641 C C . GLY A 1 196 ? 26.757 -7.248 1.303 1.00 60.88 196 GLY A C 1
ATOM 1642 O O . GLY A 1 196 ? 27.493 -6.285 1.127 1.00 60.88 196 GLY A O 1
ATOM 1643 N N . ILE A 1 197 ? 26.961 -8.422 0.697 1.00 68.69 197 ILE A N 1
ATOM 1644 C CA . ILE A 1 197 ? 28.061 -8.681 -0.248 1.00 68.69 197 ILE A CA 1
ATOM 1645 C C . ILE A 1 197 ? 27.913 -7.824 -1.510 1.00 68.69 197 ILE A C 1
ATOM 1647 O O . ILE A 1 197 ? 28.894 -7.245 -1.966 1.00 68.69 197 ILE A O 1
ATOM 1651 N N . ILE A 1 198 ? 26.698 -7.688 -2.051 1.00 63.53 198 ILE A N 1
ATOM 1652 C CA . ILE A 1 198 ? 26.425 -6.832 -3.216 1.00 63.53 198 ILE A CA 1
ATOM 1653 C C . ILE A 1 198 ? 26.705 -5.360 -2.885 1.00 63.53 198 ILE A C 1
ATOM 1655 O O . ILE A 1 198 ? 27.376 -4.674 -3.653 1.00 63.53 198 ILE A O 1
ATOM 1659 N N . VAL A 1 199 ? 26.239 -4.875 -1.730 1.00 65.12 199 VAL A N 1
ATOM 1660 C CA . VAL A 1 199 ? 26.445 -3.486 -1.289 1.00 65.12 199 VAL A CA 1
ATOM 1661 C C . VAL A 1 199 ? 27.917 -3.217 -0.966 1.00 65.12 199 VAL A C 1
ATOM 1663 O O . VAL A 1 199 ? 28.450 -2.193 -1.383 1.00 65.12 199 VAL A O 1
ATOM 1666 N N . ALA A 1 200 ? 28.603 -4.133 -0.280 1.00 69.50 200 ALA A N 1
ATOM 1667 C CA . ALA A 1 200 ? 30.035 -4.032 -0.004 1.00 69.50 200 ALA A CA 1
ATOM 1668 C C . ALA A 1 200 ? 30.861 -4.069 -1.295 1.00 69.50 200 ALA A C 1
ATOM 1670 O O . ALA A 1 200 ? 31.739 -3.229 -1.481 1.00 69.50 200 ALA A O 1
ATOM 1671 N N . GLY A 1 201 ? 30.529 -4.973 -2.221 1.00 73.00 201 GLY A N 1
ATOM 1672 C CA . GLY A 1 201 ? 31.129 -5.029 -3.551 1.00 73.00 201 GLY A CA 1
ATOM 1673 C C . GLY A 1 201 ? 30.933 -3.724 -4.320 1.00 73.00 201 GLY A C 1
ATOM 1674 O O . GLY A 1 201 ? 31.892 -3.194 -4.872 1.00 73.00 201 GLY A O 1
ATOM 1675 N N . TRP A 1 202 ? 29.728 -3.147 -4.279 1.00 67.69 202 TRP A N 1
ATOM 1676 C CA . TRP A 1 202 ? 29.435 -1.842 -4.876 1.00 67.69 202 TRP A CA 1
ATOM 1677 C C . TRP A 1 202 ? 30.228 -0.699 -4.227 1.00 67.69 202 TRP A C 1
ATOM 1679 O O . TRP A 1 202 ? 30.746 0.162 -4.934 1.00 67.69 202 TRP A O 1
ATOM 1689 N N . MET A 1 203 ? 30.371 -0.692 -2.896 1.00 69.31 203 MET A N 1
ATOM 1690 C CA . MET A 1 203 ? 31.177 0.306 -2.177 1.00 69.31 203 MET A CA 1
ATOM 1691 C C . MET A 1 203 ? 32.664 0.207 -2.528 1.00 69.31 203 MET A C 1
ATOM 1693 O O . MET A 1 203 ? 33.286 1.237 -2.769 1.00 69.31 203 MET A O 1
ATOM 1697 N N . VAL A 1 204 ? 33.221 -1.005 -2.620 1.00 76.62 204 VAL A N 1
ATOM 1698 C CA . VAL A 1 204 ? 34.608 -1.231 -3.064 1.00 76.62 204 VAL A CA 1
ATOM 1699 C C . VAL A 1 204 ? 34.792 -0.763 -4.509 1.00 76.62 204 VAL A C 1
ATOM 1701 O O . VAL A 1 204 ? 35.739 -0.038 -4.800 1.00 76.62 204 VAL A O 1
ATOM 1704 N N . LEU A 1 205 ? 33.854 -1.092 -5.401 1.00 67.56 205 LEU A N 1
ATOM 1705 C CA . LEU A 1 205 ? 33.842 -0.604 -6.784 1.00 67.56 205 LEU A CA 1
ATOM 1706 C C . LEU A 1 205 ? 33.806 0.927 -6.855 1.00 67.56 205 LEU A C 1
ATOM 1708 O O . LEU A 1 205 ? 34.579 1.519 -7.602 1.00 67.56 205 LEU A O 1
ATOM 1712 N N . LYS A 1 206 ? 32.953 1.575 -6.056 1.00 63.88 206 LYS A N 1
ATOM 1713 C CA . LYS A 1 206 ? 32.829 3.038 -6.021 1.00 63.88 206 LYS A CA 1
ATOM 1714 C C . LYS A 1 206 ? 34.042 3.722 -5.389 1.00 63.88 206 LYS A C 1
ATOM 1716 O O . LYS A 1 206 ? 34.391 4.825 -5.787 1.00 63.88 206 LYS A O 1
ATOM 1721 N N . PHE A 1 207 ? 34.703 3.074 -4.434 1.00 72.62 207 PHE A N 1
ATOM 1722 C CA . PHE A 1 207 ? 35.964 3.552 -3.872 1.00 72.62 207 PHE A CA 1
ATOM 1723 C C . PHE A 1 207 ? 37.107 3.480 -4.896 1.00 72.62 207 PHE A C 1
ATOM 1725 O O . PHE A 1 207 ? 37.836 4.453 -5.067 1.00 72.62 207 PHE A O 1
ATOM 1732 N N . LEU A 1 208 ? 37.235 2.354 -5.610 1.00 74.25 208 LEU A N 1
ATOM 1733 C CA . LEU A 1 208 ? 38.267 2.155 -6.636 1.00 74.25 208 LEU A CA 1
ATOM 1734 C C . LEU A 1 208 ? 38.021 3.001 -7.892 1.00 74.25 208 LEU A C 1
ATOM 1736 O O . LEU A 1 208 ? 38.968 3.414 -8.559 1.00 74.25 208 LEU A O 1
ATOM 1740 N N . PHE A 1 209 ? 36.759 3.297 -8.195 1.00 69.38 209 PHE A N 1
ATOM 1741 C CA . PHE A 1 209 ? 36.364 4.109 -9.336 1.00 69.38 209 PHE A CA 1
ATOM 1742 C C . PHE A 1 209 ? 35.314 5.149 -8.902 1.00 69.38 209 PHE A C 1
ATOM 1744 O O . PHE A 1 209 ? 34.115 4.930 -9.063 1.00 69.38 209 PHE A O 1
ATOM 1751 N N . PRO A 1 210 ? 35.730 6.322 -8.393 1.00 66.25 210 PRO A N 1
ATOM 1752 C CA . PRO A 1 210 ? 34.823 7.325 -7.815 1.00 66.25 210 PRO A CA 1
ATOM 1753 C C . PRO A 1 210 ? 33.738 7.847 -8.766 1.00 66.25 210 PRO A C 1
ATOM 1755 O O . PRO A 1 210 ? 32.688 8.304 -8.318 1.00 66.25 210 PRO A O 1
ATOM 1758 N N . LYS A 1 211 ? 33.981 7.754 -10.081 1.00 60.25 211 LYS A N 1
ATOM 1759 C CA . LYS A 1 211 ? 33.041 8.145 -11.143 1.00 60.25 211 LYS A CA 1
ATOM 1760 C C . LYS A 1 211 ? 32.010 7.052 -11.480 1.00 60.25 211 LYS A C 1
ATOM 1762 O O . LYS A 1 211 ? 31.110 7.296 -12.279 1.00 60.25 211 LYS A O 1
ATOM 1767 N N . ILE A 1 212 ? 32.114 5.854 -10.888 1.00 50.12 212 ILE A N 1
ATOM 1768 C CA . ILE A 1 212 ? 31.124 4.780 -11.044 1.00 50.12 212 ILE A CA 1
ATOM 1769 C C . ILE A 1 212 ? 29.804 5.201 -10.386 1.00 50.12 212 ILE A C 1
ATOM 1771 O O . ILE A 1 212 ? 29.734 5.456 -9.180 1.00 50.12 212 ILE A O 1
ATOM 1775 N N . GLY A 1 213 ? 28.746 5.275 -11.197 1.00 46.19 213 GLY A N 1
ATOM 1776 C CA . GLY A 1 213 ? 27.418 5.716 -10.768 1.00 46.19 213 GLY A CA 1
ATOM 1777 C C . GLY A 1 213 ? 27.158 7.222 -10.891 1.00 46.19 213 GLY A C 1
ATOM 1778 O O . GLY A 1 213 ? 26.138 7.684 -10.384 1.00 46.19 213 GLY A O 1
ATOM 1779 N N . GLU A 1 214 ? 28.028 7.996 -11.555 1.00 51.44 214 GLU A N 1
ATOM 1780 C CA . GLU A 1 214 ? 27.560 9.229 -12.204 1.00 51.44 214 GLU A CA 1
ATOM 1781 C C . GLU A 1 214 ? 26.519 8.818 -13.256 1.00 51.44 214 GLU A C 1
ATOM 1783 O O . GLU A 1 214 ? 26.809 7.983 -14.111 1.00 51.44 214 GLU A O 1
ATOM 1788 N N . VAL A 1 215 ? 25.297 9.357 -13.184 1.00 46.53 215 VAL A N 1
ATOM 1789 C CA . VAL A 1 215 ? 24.257 9.097 -14.192 1.00 46.53 215 VAL A CA 1
ATOM 1790 C C . VAL A 1 215 ? 24.629 9.871 -15.456 1.00 46.53 215 VAL A C 1
ATOM 1792 O O . VAL A 1 215 ? 24.137 10.964 -15.713 1.00 46.53 215 VAL A O 1
ATOM 1795 N N . LYS A 1 216 ? 25.574 9.328 -16.217 1.00 53.28 216 LYS A N 1
ATOM 1796 C CA . LYS A 1 216 ? 25.746 9.639 -17.633 1.00 53.28 216 LYS A CA 1
ATOM 1797 C C . LYS A 1 216 ? 24.855 8.683 -18.420 1.00 53.28 216 LYS A C 1
ATOM 1799 O O . LYS A 1 216 ? 24.484 7.627 -17.911 1.00 53.28 216 LYS A O 1
ATOM 1804 N N . GLY A 1 217 ? 24.518 9.029 -19.661 1.00 57.66 217 GLY A N 1
ATOM 1805 C CA . GLY A 1 217 ? 23.782 8.148 -20.582 1.00 57.66 217 GLY A CA 1
ATOM 1806 C C . GLY A 1 217 ? 24.573 6.905 -21.022 1.00 57.66 217 GLY A C 1
ATOM 1807 O O . GLY A 1 217 ? 24.406 6.439 -22.142 1.00 57.66 217 GLY A O 1
ATOM 1808 N N . ASP A 1 218 ? 25.482 6.404 -20.185 1.00 68.50 218 ASP A N 1
ATOM 1809 C CA . ASP A 1 218 ? 26.311 5.237 -20.434 1.00 68.50 218 ASP A CA 1
ATOM 1810 C C . ASP A 1 218 ? 25.736 3.975 -19.758 1.00 68.50 218 ASP A C 1
ATOM 1812 O O . ASP A 1 218 ? 24.752 3.993 -19.006 1.00 68.50 218 ASP A O 1
ATOM 1816 N N . PHE A 1 219 ? 26.344 2.830 -20.070 1.00 71.56 219 PHE A N 1
ATOM 1817 C CA . PHE A 1 219 ? 25.912 1.513 -19.595 1.00 71.56 219 PHE A CA 1
ATOM 1818 C C . PHE A 1 219 ? 25.826 1.430 -18.063 1.00 71.56 219 PHE A C 1
ATOM 1820 O O . PHE A 1 219 ? 24.911 0.817 -17.507 1.00 71.56 219 PHE A O 1
ATOM 1827 N N . LEU A 1 220 ? 26.760 2.076 -17.368 1.00 70.62 220 LEU A N 1
ATOM 1828 C CA . LEU A 1 220 ? 26.853 2.020 -15.918 1.00 70.62 220 LEU A CA 1
ATOM 1829 C C . LEU A 1 220 ? 25.803 2.905 -15.236 1.00 70.62 220 LEU A C 1
ATOM 1831 O O . LEU A 1 220 ? 25.201 2.474 -14.247 1.00 70.62 220 LEU A O 1
ATOM 1835 N N . GLY A 1 221 ? 25.541 4.097 -15.781 1.00 76.12 221 GLY A N 1
ATOM 1836 C CA . GLY A 1 221 ? 24.432 4.949 -15.352 1.00 76.12 221 GLY A CA 1
ATOM 1837 C C . GLY A 1 221 ? 23.084 4.234 -15.479 1.00 76.12 221 GLY A C 1
ATOM 1838 O O . GLY A 1 221 ? 22.278 4.251 -14.546 1.00 76.12 221 GLY A O 1
ATOM 1839 N N . THR A 1 222 ? 22.889 3.499 -16.576 1.00 78.38 222 THR A N 1
ATOM 1840 C CA . THR A 1 222 ? 21.677 2.698 -16.824 1.00 78.38 222 THR A CA 1
ATOM 1841 C C . THR A 1 222 ? 21.499 1.581 -15.788 1.00 78.38 222 THR A C 1
ATOM 1843 O O . THR A 1 222 ? 20.426 1.448 -15.194 1.00 78.38 222 THR A O 1
ATOM 1846 N N . ILE A 1 223 ? 22.552 0.802 -15.503 1.00 80.44 223 ILE A N 1
ATOM 1847 C CA . ILE A 1 223 ? 22.512 -0.244 -14.463 1.00 80.44 223 ILE A CA 1
ATOM 1848 C C . ILE A 1 223 ? 22.217 0.359 -13.087 1.00 80.44 223 ILE A C 1
ATOM 1850 O O . ILE A 1 223 ? 21.402 -0.184 -12.337 1.00 80.44 223 ILE A O 1
ATOM 1854 N N . SER A 1 224 ? 22.854 1.484 -12.749 1.00 80.12 224 SER A N 1
ATOM 1855 C CA . SER A 1 224 ? 22.647 2.155 -11.465 1.00 80.12 224 SER A CA 1
ATOM 1856 C C . SER A 1 224 ? 21.200 2.626 -11.297 1.00 80.12 224 SER A C 1
ATOM 1858 O O . SER A 1 224 ? 20.607 2.403 -10.239 1.00 80.12 224 SER A O 1
ATOM 1860 N N . PHE A 1 225 ? 20.603 3.192 -12.350 1.00 82.88 225 PHE A N 1
ATOM 1861 C CA . PHE A 1 225 ? 19.200 3.600 -12.364 1.00 82.88 225 PHE A CA 1
ATOM 1862 C C . PHE A 1 225 ? 18.248 2.413 -12.158 1.00 82.88 225 PHE A C 1
ATOM 1864 O O . PHE A 1 225 ? 17.389 2.461 -11.276 1.00 82.88 225 PHE A O 1
ATOM 1871 N N . ILE A 1 226 ? 18.435 1.314 -12.899 1.00 86.44 226 ILE A N 1
ATOM 1872 C CA . ILE A 1 226 ? 17.619 0.095 -12.750 1.00 86.44 226 ILE A CA 1
ATOM 1873 C C . ILE A 1 226 ? 17.739 -0.470 -11.327 1.00 86.44 226 ILE A C 1
ATOM 1875 O O . ILE A 1 226 ? 16.730 -0.824 -10.711 1.00 86.44 226 ILE A O 1
ATOM 1879 N N . GLY A 1 227 ? 18.957 -0.514 -10.778 1.00 85.81 227 GLY A N 1
ATOM 1880 C CA . GLY A 1 227 ? 19.205 -0.939 -9.402 1.00 85.81 227 GLY A CA 1
ATOM 1881 C C . GLY A 1 227 ? 18.484 -0.056 -8.380 1.00 85.81 227 GLY A C 1
ATOM 1882 O O . GLY A 1 227 ? 17.819 -0.570 -7.482 1.00 85.81 227 GLY A O 1
ATOM 1883 N N . MET A 1 228 ? 18.543 1.268 -8.538 1.00 85.50 228 MET A N 1
ATOM 1884 C CA . MET A 1 228 ? 17.828 2.212 -7.673 1.00 85.50 228 MET A CA 1
ATOM 1885 C C . MET A 1 228 ? 16.313 1.975 -7.702 1.00 85.50 228 MET A C 1
ATOM 1887 O O . MET A 1 228 ? 15.692 1.897 -6.641 1.00 85.50 228 MET A O 1
ATOM 1891 N N . VAL A 1 229 ? 15.725 1.812 -8.893 1.00 90.31 229 VAL A N 1
ATOM 1892 C CA . VAL A 1 229 ? 14.294 1.509 -9.057 1.00 90.31 229 VAL A CA 1
ATOM 1893 C C . VAL A 1 229 ? 13.933 0.197 -8.359 1.00 90.31 229 VAL A C 1
ATOM 1895 O O . VAL A 1 229 ? 12.940 0.145 -7.631 1.00 90.31 229 VAL A O 1
ATOM 1898 N N . PHE A 1 230 ? 14.759 -0.844 -8.510 1.00 89.88 230 PHE A N 1
ATOM 1899 C CA . PHE A 1 230 ? 14.570 -2.123 -7.824 1.00 89.88 230 PHE A CA 1
ATOM 1900 C C . PHE A 1 230 ? 14.535 -1.955 -6.299 1.00 89.88 230 PHE A C 1
ATOM 1902 O O . PHE A 1 230 ? 13.571 -2.370 -5.653 1.00 89.88 230 PHE A O 1
ATOM 1909 N N . PHE A 1 231 ? 15.548 -1.312 -5.710 1.00 86.31 231 PHE A N 1
ATOM 1910 C CA . PHE A 1 231 ? 15.623 -1.135 -4.258 1.00 86.31 231 PHE A CA 1
ATOM 1911 C C . PHE A 1 231 ? 14.505 -0.241 -3.718 1.00 86.31 231 PHE A C 1
ATOM 1913 O O . PHE A 1 231 ? 13.900 -0.580 -2.699 1.00 86.31 231 PHE A O 1
ATOM 1920 N N . ALA A 1 232 ? 14.179 0.855 -4.407 1.00 86.81 232 ALA A N 1
ATOM 1921 C CA . ALA A 1 232 ? 13.062 1.718 -4.035 1.00 86.81 232 ALA A CA 1
ATOM 1922 C C . ALA A 1 232 ? 11.736 0.940 -4.030 1.00 86.81 232 ALA A C 1
ATOM 1924 O O . ALA A 1 232 ? 10.972 1.028 -3.067 1.00 86.81 232 ALA A O 1
ATOM 1925 N N . ASN A 1 233 ? 11.497 0.109 -5.050 1.00 93.12 233 ASN A N 1
ATOM 1926 C CA . ASN A 1 233 ? 10.311 -0.740 -5.129 1.00 93.12 233 ASN A CA 1
ATOM 1927 C C . ASN A 1 233 ? 10.239 -1.729 -3.953 1.00 93.12 233 ASN A C 1
ATOM 1929 O O . ASN A 1 233 ? 9.201 -1.843 -3.300 1.00 93.12 233 ASN A O 1
ATOM 1933 N N . ILE A 1 234 ? 11.356 -2.391 -3.621 1.00 90.88 234 ILE A N 1
ATOM 1934 C CA . ILE A 1 234 ? 11.433 -3.292 -2.462 1.00 90.88 234 ILE A CA 1
ATOM 1935 C C . ILE A 1 234 ? 11.134 -2.550 -1.160 1.00 90.88 234 ILE A C 1
ATOM 1937 O O . ILE A 1 234 ? 10.370 -3.068 -0.346 1.00 90.88 234 ILE A O 1
ATOM 1941 N N . ILE A 1 235 ? 11.683 -1.351 -0.947 1.00 86.69 235 ILE A N 1
ATOM 1942 C CA . ILE A 1 235 ? 11.447 -0.561 0.272 1.00 86.69 235 ILE A CA 1
ATOM 1943 C C . ILE A 1 235 ? 9.959 -0.229 0.423 1.00 86.69 235 ILE A C 1
ATOM 1945 O O . ILE A 1 235 ? 9.384 -0.477 1.486 1.00 86.69 235 ILE A O 1
ATOM 1949 N N . VAL A 1 236 ? 9.320 0.280 -0.634 1.00 88.88 236 VAL A N 1
ATOM 1950 C CA . VAL A 1 236 ? 7.900 0.662 -0.588 1.00 88.88 236 VAL A CA 1
ATOM 1951 C C . VAL A 1 236 ? 7.011 -0.564 -0.352 1.00 88.88 236 VAL A C 1
ATOM 1953 O O . VAL A 1 236 ? 6.165 -0.550 0.544 1.00 88.88 236 VAL A O 1
ATOM 1956 N N . LEU A 1 237 ? 7.249 -1.666 -1.069 1.00 92.56 237 LEU A N 1
ATOM 1957 C CA . LEU A 1 237 ? 6.526 -2.926 -0.863 1.00 92.56 237 LEU A CA 1
ATOM 1958 C C . LEU A 1 237 ? 6.741 -3.500 0.549 1.00 92.56 237 LEU A C 1
ATOM 1960 O O . LEU A 1 237 ? 5.815 -4.030 1.166 1.00 92.56 237 LEU A O 1
ATOM 1964 N N . SER A 1 238 ? 7.952 -3.373 1.094 1.00 86.62 238 SER A N 1
ATOM 1965 C CA . SER A 1 238 ? 8.267 -3.809 2.458 1.00 86.62 238 SER A CA 1
ATOM 1966 C C . SER A 1 238 ? 7.509 -2.986 3.494 1.00 86.62 238 SER A C 1
ATOM 1968 O O . SER A 1 238 ? 6.976 -3.552 4.447 1.00 86.62 238 SER A O 1
ATOM 1970 N N . MET A 1 239 ? 7.418 -1.667 3.305 1.00 86.62 239 MET A N 1
ATOM 1971 C CA . MET A 1 239 ? 6.664 -0.774 4.186 1.00 86.62 239 MET A CA 1
ATOM 1972 C C . MET A 1 239 ? 5.175 -1.154 4.230 1.00 86.62 239 MET A C 1
ATOM 1974 O O . MET A 1 239 ? 4.608 -1.268 5.321 1.00 86.62 239 MET A O 1
ATOM 1978 N N . GLU A 1 240 ? 4.564 -1.436 3.075 1.00 89.94 240 GLU A N 1
ATOM 1979 C CA . GLU A 1 240 ? 3.180 -1.926 2.974 1.00 89.94 240 GLU A CA 1
ATOM 1980 C C . GLU A 1 240 ? 2.955 -3.188 3.821 1.00 89.94 240 GLU A C 1
ATOM 1982 O O . GLU A 1 240 ? 2.048 -3.265 4.658 1.00 89.94 240 GLU A O 1
ATOM 1987 N N . VAL A 1 241 ? 3.829 -4.182 3.666 1.00 90.69 241 VAL A N 1
ATOM 1988 C CA . VAL A 1 241 ? 3.693 -5.467 4.361 1.00 90.69 241 VAL A CA 1
ATOM 1989 C C . VAL A 1 241 ? 4.024 -5.360 5.850 1.00 90.69 241 VAL A C 1
ATOM 1991 O O . VAL A 1 241 ? 3.348 -5.966 6.682 1.00 90.69 241 VAL A O 1
ATOM 1994 N N . VAL A 1 242 ? 5.066 -4.617 6.222 1.00 85.44 242 VAL A N 1
ATOM 1995 C CA . VAL A 1 242 ? 5.582 -4.586 7.598 1.00 85.44 242 VAL A CA 1
ATOM 1996 C C . VAL A 1 242 ? 4.802 -3.623 8.486 1.00 85.44 242 VAL A C 1
ATOM 1998 O O . VAL A 1 242 ? 4.629 -3.925 9.671 1.00 85.44 242 VAL A O 1
ATOM 2001 N N . MET A 1 243 ? 4.297 -2.511 7.948 1.00 83.50 243 MET A N 1
ATOM 2002 C CA . MET A 1 243 ? 3.582 -1.494 8.726 1.00 83.50 243 MET A CA 1
ATOM 2003 C C . MET A 1 243 ? 2.072 -1.520 8.479 1.00 83.50 243 MET A C 1
ATOM 2005 O O . MET A 1 243 ? 1.284 -1.626 9.425 1.00 83.50 243 MET A O 1
ATOM 2009 N N . LEU A 1 244 ? 1.659 -1.453 7.214 1.00 88.62 244 LEU A N 1
ATOM 2010 C CA . LEU A 1 244 ? 0.273 -1.163 6.848 1.00 88.62 244 LEU A CA 1
ATOM 2011 C C . LEU A 1 244 ? -0.642 -2.390 6.955 1.00 88.62 244 LEU A C 1
ATOM 2013 O O . LEU A 1 244 ? -1.772 -2.278 7.449 1.00 88.62 244 LEU A O 1
ATOM 2017 N N . LEU A 1 245 ? -0.149 -3.579 6.599 1.00 88.50 245 LEU A N 1
ATOM 2018 C CA . LEU A 1 245 ? -0.879 -4.840 6.768 1.00 88.50 245 LEU A CA 1
ATOM 2019 C C . LEU A 1 245 ? -1.198 -5.146 8.248 1.00 88.50 245 LEU A C 1
ATOM 2021 O O . LEU A 1 245 ? -2.367 -5.395 8.553 1.00 88.50 245 LEU A O 1
ATOM 2025 N N . PRO A 1 246 ? -0.245 -5.088 9.199 1.00 89.44 246 PRO A N 1
ATOM 2026 C CA . PRO A 1 246 ? -0.522 -5.289 10.624 1.00 89.44 246 PRO A CA 1
ATOM 2027 C C . PRO A 1 246 ? -1.538 -4.307 11.200 1.00 89.44 246 PRO A C 1
ATOM 2029 O O . PRO A 1 246 ? -2.417 -4.706 11.964 1.00 89.44 246 PRO A O 1
ATOM 2032 N N . TYR A 1 247 ? -1.452 -3.031 10.817 1.00 91.50 247 TYR A N 1
ATOM 2033 C CA . TYR A 1 247 ? -2.426 -2.033 11.247 1.00 91.50 247 TYR A CA 1
ATOM 2034 C C . TYR A 1 247 ? -3.825 -2.331 10.685 1.00 91.50 247 TYR A C 1
ATOM 2036 O O . TYR A 1 247 ? -4.819 -2.253 11.410 1.00 91.50 247 TYR A O 1
ATOM 2044 N N . SER A 1 248 ? -3.908 -2.758 9.422 1.00 92.19 248 SER A N 1
ATOM 2045 C CA . SER A 1 248 ? -5.166 -3.184 8.793 1.00 92.19 248 SER A CA 1
ATOM 2046 C C . SER A 1 248 ? -5.758 -4.420 9.483 1.00 92.19 248 SER A C 1
ATOM 2048 O O . SER A 1 248 ? -6.964 -4.475 9.722 1.00 92.19 248 SER A O 1
ATOM 2050 N N . LEU A 1 249 ? -4.918 -5.384 9.878 1.00 94.19 249 LEU A N 1
ATOM 2051 C CA . LEU A 1 249 ? -5.327 -6.556 10.659 1.00 94.19 249 LEU A CA 1
ATOM 2052 C C . LEU A 1 249 ? -5.866 -6.164 12.042 1.00 94.19 249 LEU A C 1
ATOM 2054 O O . LEU A 1 249 ? -6.877 -6.704 12.491 1.00 94.19 249 LEU A O 1
ATOM 2058 N N . TYR A 1 250 ? -5.222 -5.209 12.710 1.00 93.69 250 TYR A N 1
ATOM 2059 C CA . TYR A 1 250 ? -5.711 -4.679 13.981 1.00 93.69 250 TYR A CA 1
ATOM 2060 C C . TYR A 1 250 ? -7.074 -3.985 13.820 1.00 93.69 250 TYR A C 1
ATOM 2062 O O . TYR A 1 250 ? -8.004 -4.262 14.578 1.00 93.69 250 TYR A O 1
ATOM 2070 N N . GLY A 1 251 ? -7.238 -3.163 12.776 1.00 92.75 251 GLY A N 1
ATOM 2071 C CA . GLY A 1 251 ? -8.523 -2.551 12.42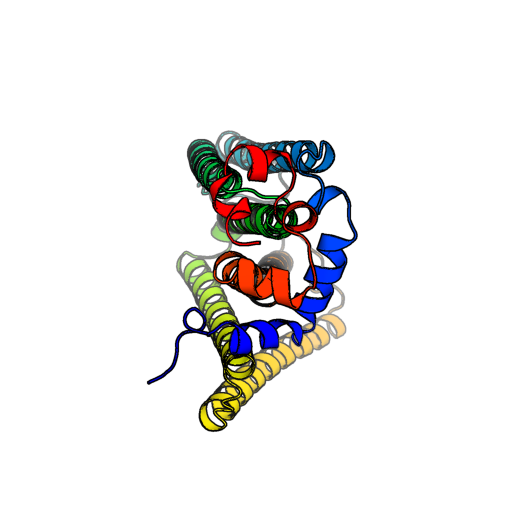8 1.00 92.75 251 GLY A CA 1
ATOM 2072 C C . GLY A 1 251 ? -9.617 -3.577 12.101 1.00 92.75 251 GLY A C 1
ATOM 2073 O O . GLY A 1 251 ? -10.767 -3.398 12.506 1.00 92.75 251 GLY A O 1
ATOM 2074 N N . TYR A 1 252 ? -9.267 -4.683 11.433 1.00 93.50 252 TYR A N 1
ATOM 2075 C CA . TYR A 1 252 ? -10.177 -5.809 11.197 1.00 93.50 252 TYR A CA 1
ATOM 2076 C C . TYR A 1 252 ? -10.709 -6.388 12.513 1.00 93.50 252 TYR A C 1
ATOM 2078 O O . TYR A 1 252 ? -11.919 -6.569 12.646 1.00 93.50 252 TYR A O 1
ATOM 2086 N N . TYR A 1 253 ? -9.841 -6.622 13.503 1.00 95.38 253 TYR A N 1
ATOM 2087 C CA . TYR A 1 253 ? -10.261 -7.167 14.794 1.00 95.38 253 TYR A CA 1
ATOM 2088 C C . TYR A 1 253 ? -11.083 -6.193 15.633 1.00 95.38 253 TYR A C 1
ATOM 2090 O O . TYR A 1 253 ? -12.080 -6.622 16.207 1.00 95.38 253 TYR A O 1
ATOM 2098 N N . ARG A 1 254 ? -10.750 -4.895 15.637 1.00 93.06 254 ARG A N 1
ATOM 2099 C CA . ARG A 1 254 ? -11.603 -3.884 16.289 1.00 93.06 254 ARG A CA 1
ATOM 2100 C C . ARG A 1 254 ? -12.989 -3.799 15.663 1.00 93.06 254 ARG A C 1
ATOM 2102 O O . ARG A 1 254 ? -13.956 -3.558 16.364 1.00 93.06 254 ARG A O 1
ATOM 2109 N N . ASN A 1 255 ? -13.109 -4.018 14.354 1.00 91.50 255 ASN A N 1
ATOM 2110 C CA . ASN A 1 255 ? -14.423 -4.093 13.718 1.00 91.50 255 ASN A CA 1
ATOM 2111 C C . ASN A 1 255 ? -15.143 -5.421 14.016 1.00 91.50 255 ASN A C 1
ATOM 2113 O O . ASN A 1 255 ? -16.368 -5.447 14.036 1.00 91.50 255 ASN A O 1
ATOM 2117 N N . LYS A 1 256 ? -14.407 -6.526 14.178 1.00 93.69 256 LYS A N 1
ATOM 2118 C CA . LYS A 1 256 ? -14.978 -7.855 14.440 1.00 93.69 256 LYS A CA 1
ATOM 2119 C C . LYS A 1 256 ? -15.518 -7.990 15.869 1.00 93.69 256 LYS A C 1
ATOM 2121 O O . LYS A 1 256 ? -16.585 -8.562 16.029 1.00 93.69 256 LYS A O 1
ATOM 2126 N N . TYR A 1 257 ? -14.787 -7.469 16.853 1.00 95.38 257 TYR A N 1
ATOM 2127 C CA . TYR A 1 257 ? -15.100 -7.537 18.288 1.00 95.38 257 TYR A CA 1
ATOM 2128 C C . TYR A 1 257 ? -15.383 -6.132 18.847 1.00 95.38 257 TYR A C 1
ATOM 2130 O O . TYR A 1 257 ? -14.746 -5.680 19.795 1.00 95.38 257 TYR A O 1
ATOM 2138 N N . SER A 1 258 ? -16.227 -5.366 18.148 1.00 92.69 258 SER A N 1
ATOM 2139 C CA . SER A 1 258 ? -16.390 -3.924 18.392 1.00 92.69 258 SER A CA 1
ATOM 2140 C C . SER A 1 258 ? -16.881 -3.608 19.803 1.00 92.69 258 SER A C 1
ATOM 2142 O O . SER A 1 258 ? -16.334 -2.699 20.422 1.00 92.69 258 SER A O 1
ATOM 2144 N N . GLU A 1 259 ? -17.868 -4.351 20.309 1.00 93.56 259 GLU A N 1
ATOM 2145 C CA . GLU A 1 259 ? -18.387 -4.153 21.668 1.00 93.56 259 GLU A CA 1
ATOM 2146 C C . GLU A 1 259 ? -17.352 -4.547 22.718 1.00 93.56 259 GLU A C 1
ATOM 2148 O O . GLU A 1 259 ? -17.067 -3.770 23.621 1.00 93.56 259 GLU A O 1
ATOM 2153 N N . GLU A 1 260 ? -16.694 -5.694 22.549 1.00 95.94 260 GLU A N 1
ATOM 2154 C CA . GLU A 1 260 ? -15.697 -6.164 23.508 1.00 95.94 260 GLU A CA 1
ATOM 2155 C C . GLU A 1 260 ? -14.507 -5.197 23.597 1.00 95.94 260 GLU A C 1
ATOM 2157 O O . GLU A 1 260 ? -13.969 -4.952 24.676 1.00 95.94 260 GLU A O 1
ATOM 2162 N N . TYR A 1 261 ? -14.096 -4.603 22.469 1.00 95.25 261 TYR A N 1
ATOM 2163 C CA . TYR A 1 261 ? -13.086 -3.544 22.463 1.00 95.25 261 TYR A CA 1
ATOM 2164 C C . TYR A 1 261 ? -13.592 -2.245 23.099 1.00 95.25 261 TYR A C 1
ATOM 2166 O O . TYR A 1 261 ? -12.814 -1.594 23.794 1.00 95.25 261 TYR A O 1
ATOM 2174 N N . ARG A 1 262 ? -14.857 -1.867 22.882 1.00 94.75 262 ARG A N 1
ATOM 2175 C CA . ARG A 1 262 ? -15.463 -0.684 23.508 1.00 94.75 262 ARG A CA 1
ATOM 2176 C C . ARG A 1 262 ? -15.461 -0.809 25.031 1.00 94.75 262 ARG A C 1
ATOM 2178 O O . ARG A 1 262 ? -14.984 0.099 25.708 1.00 94.75 262 ARG A O 1
ATOM 2185 N N . GLU A 1 263 ? -15.958 -1.931 25.546 1.00 95.12 263 GLU A N 1
ATOM 2186 C CA . GLU A 1 263 ? -16.010 -2.232 26.980 1.00 95.12 263 GLU A CA 1
ATOM 2187 C C . GLU A 1 263 ? -14.607 -2.296 27.584 1.00 95.12 263 GLU A C 1
ATOM 2189 O O . GLU A 1 263 ? -14.337 -1.675 28.609 1.00 95.12 263 GLU A O 1
ATOM 2194 N N . PHE A 1 264 ? -13.677 -2.978 26.911 1.00 94.56 264 PHE A N 1
ATOM 2195 C CA . PHE A 1 264 ? -12.287 -3.068 27.356 1.00 94.56 264 PHE A CA 1
ATOM 2196 C C . PHE A 1 264 ? -11.571 -1.713 27.405 1.00 94.56 264 PHE A C 1
ATOM 2198 O O . PHE A 1 264 ? -10.731 -1.495 28.275 1.00 94.56 264 PHE A O 1
ATOM 2205 N N . GLU A 1 265 ? -11.881 -0.806 26.478 1.00 92.81 265 GLU A N 1
ATOM 2206 C CA . GLU A 1 265 ? -11.345 0.558 26.465 1.00 92.81 265 GLU A CA 1
ATOM 2207 C C . GLU A 1 265 ? -12.126 1.516 27.389 1.00 92.81 265 GLU A C 1
ATOM 2209 O O . GLU A 1 265 ? -11.761 2.688 27.485 1.00 92.81 265 GLU A O 1
ATOM 2214 N N . GLY A 1 266 ? -13.175 1.038 28.073 1.00 94.38 266 GLY A N 1
ATOM 2215 C CA . GLY A 1 266 ? -13.991 1.830 28.996 1.00 94.38 266 GLY A CA 1
ATOM 2216 C C . GLY A 1 266 ? -14.768 2.956 28.313 1.00 94.38 266 GLY A C 1
ATOM 2217 O O . GLY A 1 266 ? -14.958 4.014 28.908 1.00 94.38 266 GLY A O 1
ATOM 2218 N N . LYS A 1 267 ? -15.159 2.768 27.047 1.00 93.81 267 LYS A N 1
ATOM 2219 C CA . LYS A 1 267 ? -15.832 3.789 26.232 1.00 93.81 267 LYS A CA 1
ATOM 2220 C C . LYS A 1 267 ? -17.351 3.664 26.288 1.00 93.81 267 LYS A C 1
ATOM 2222 O O . LYS A 1 267 ? -17.895 2.567 26.153 1.00 93.81 267 LYS A O 1
ATOM 2227 N N . SER A 1 268 ? -18.050 4.791 26.423 1.00 93.81 268 SER A N 1
ATOM 2228 C CA . SER A 1 268 ? -19.517 4.798 26.309 1.00 93.81 268 SER A CA 1
ATOM 2229 C C . SER A 1 268 ? -19.965 4.465 24.881 1.00 93.81 268 SER A C 1
ATOM 2231 O O . SER A 1 268 ? -19.180 4.583 23.927 1.00 93.81 268 SER A O 1
ATOM 2233 N N . LEU A 1 269 ? -21.232 4.069 24.700 1.00 93.06 269 LEU A N 1
ATOM 2234 C CA . LEU A 1 269 ? -21.792 3.881 23.357 1.00 93.06 269 LEU A CA 1
ATOM 2235 C C . LEU A 1 269 ? -21.628 5.144 22.503 1.00 93.06 269 LEU A C 1
ATOM 2237 O O . LEU A 1 269 ? -21.279 5.054 21.324 1.00 93.06 269 LEU A O 1
ATOM 2241 N N . GLU A 1 270 ? -21.838 6.324 23.090 1.00 92.00 270 GLU A N 1
ATOM 2242 C CA . GLU A 1 270 ? -21.718 7.592 22.373 1.00 92.00 270 GLU A CA 1
ATOM 2243 C C . GLU A 1 270 ? -20.275 7.893 21.958 1.00 92.00 270 GLU A C 1
ATOM 2245 O O . GLU A 1 270 ? -20.051 8.261 20.805 1.00 92.00 270 GLU A O 1
ATOM 2250 N N . GLU A 1 271 ? -19.293 7.697 22.842 1.00 91.94 271 GLU A N 1
ATOM 2251 C CA . GLU A 1 271 ? -17.879 7.917 22.512 1.00 91.94 271 GLU A CA 1
ATOM 2252 C C . GLU A 1 271 ? -17.382 6.970 21.413 1.00 91.94 271 GLU A C 1
ATOM 2254 O O . GLU A 1 271 ? -16.526 7.336 20.604 1.00 91.94 271 GLU A O 1
ATOM 2259 N N . TRP A 1 272 ? -17.893 5.739 21.391 1.00 92.62 272 TRP A N 1
ATOM 2260 C CA . TRP A 1 272 ? -17.461 4.725 20.440 1.00 92.62 272 TRP A CA 1
ATOM 2261 C C . TRP A 1 272 ? -18.141 4.867 19.084 1.00 92.62 272 TRP A C 1
ATOM 2263 O O . TRP A 1 272 ? -17.483 4.883 18.038 1.00 92.62 272 TRP A O 1
ATOM 2273 N N . TYR A 1 273 ? -19.471 4.960 19.093 1.00 91.06 273 TYR A N 1
ATOM 2274 C CA . TYR A 1 273 ? -20.274 4.931 17.881 1.00 91.06 273 TYR A CA 1
ATOM 2275 C C . TYR A 1 273 ? -20.565 6.323 17.317 1.00 91.06 273 TYR A C 1
ATOM 2277 O O . TYR A 1 273 ? -20.649 6.487 16.095 1.00 91.06 273 TYR A O 1
ATOM 2285 N N . GLY A 1 274 ? -20.685 7.322 18.188 1.00 90.56 274 GLY A N 1
ATOM 2286 C CA . GLY A 1 274 ? -21.111 8.673 17.852 1.00 90.56 274 GLY A CA 1
ATOM 2287 C C . GLY A 1 274 ? -22.632 8.815 17.767 1.00 90.56 274 GLY A C 1
ATOM 2288 O O . GLY A 1 274 ? -23.341 7.943 17.251 1.00 90.56 274 GLY A O 1
ATOM 2289 N N . LYS A 1 275 ? -23.149 9.979 18.190 1.00 89.56 275 LYS A N 1
ATOM 2290 C CA . LYS A 1 275 ? -24.596 10.297 18.224 1.00 89.56 275 LYS A CA 1
ATOM 2291 C C . LYS A 1 275 ? -25.324 9.973 16.918 1.00 89.56 275 LYS A C 1
ATOM 2293 O O . LYS A 1 275 ? -26.401 9.384 16.909 1.00 89.56 275 LYS A O 1
ATOM 2298 N N . LYS A 1 276 ? -24.728 10.343 15.778 1.00 87.19 276 LYS A N 1
ATOM 2299 C CA . LYS A 1 276 ? -25.342 10.145 14.454 1.00 87.19 276 LYS A CA 1
ATOM 2300 C C . LYS A 1 276 ? -25.526 8.666 14.107 1.00 87.19 276 LYS A C 1
ATOM 2302 O O . LYS A 1 276 ? -26.467 8.339 13.385 1.00 87.19 276 LYS A O 1
ATOM 2307 N N . TYR A 1 277 ? -24.617 7.805 14.560 1.00 89.19 277 TYR A N 1
ATOM 2308 C CA . TYR A 1 277 ? -24.713 6.369 14.333 1.00 89.19 277 TYR A CA 1
ATOM 2309 C C . TYR A 1 277 ? -25.773 5.757 15.248 1.00 89.19 277 TYR A C 1
ATOM 2311 O O . TYR A 1 277 ? -26.676 5.091 14.751 1.00 89.19 277 TYR A O 1
ATOM 2319 N N . LEU A 1 278 ? -25.744 6.079 16.545 1.00 90.56 278 LEU A N 1
ATOM 2320 C CA . LEU A 1 278 ? -26.727 5.596 17.523 1.00 90.56 278 LEU A CA 1
ATOM 2321 C C . LEU A 1 278 ? -28.166 5.989 17.165 1.00 90.56 278 LEU A C 1
ATOM 2323 O O . LEU A 1 278 ? -29.069 5.164 17.254 1.00 90.56 278 LEU A O 1
ATOM 2327 N N . ASN A 1 279 ? -28.381 7.198 16.637 1.00 90.00 279 ASN A N 1
ATOM 2328 C CA . ASN A 1 279 ? -29.705 7.629 16.173 1.00 90.00 279 ASN A CA 1
ATOM 2329 C C . ASN A 1 279 ? -30.292 6.730 15.070 1.00 90.00 279 ASN A C 1
ATOM 2331 O O . ASN A 1 279 ? -31.512 6.650 14.933 1.00 90.00 279 ASN A O 1
ATOM 2335 N N . LYS A 1 280 ? -29.436 6.075 14.276 1.00 89.75 280 LYS A N 1
ATOM 2336 C CA . LYS A 1 280 ? -29.838 5.118 13.233 1.00 89.75 280 LYS A CA 1
ATOM 2337 C C . LYS A 1 280 ? -29.890 3.675 13.731 1.00 89.75 280 LYS A C 1
ATOM 2339 O O . LYS A 1 280 ? -30.551 2.865 13.095 1.00 89.75 280 LYS A O 1
ATOM 2344 N N . HIS A 1 281 ? -29.193 3.389 14.826 1.00 89.19 281 HIS A N 1
ATOM 2345 C CA . HIS A 1 281 ? -28.966 2.061 15.384 1.00 89.19 281 HIS A CA 1
ATOM 2346 C C . HIS A 1 281 ? -29.439 2.005 16.840 1.00 89.19 281 HIS A C 1
ATOM 2348 O O . HIS A 1 281 ? -28.663 1.745 17.761 1.00 89.19 281 HIS A O 1
ATOM 2354 N N . LYS A 1 282 ? -30.726 2.307 17.056 1.00 87.38 282 LYS A N 1
ATOM 2355 C CA . LYS A 1 282 ? -31.326 2.374 18.399 1.00 87.38 282 LYS A CA 1
ATOM 2356 C C . LYS A 1 282 ? -31.309 1.027 19.125 1.00 87.38 282 LYS A C 1
ATOM 2358 O O . LYS A 1 282 ? -31.420 0.998 20.343 1.00 87.38 282 LYS A O 1
ATOM 2363 N N . GLU A 1 283 ? -31.167 -0.078 18.398 1.00 88.25 283 GLU A N 1
ATOM 2364 C CA . GLU A 1 283 ? -30.987 -1.419 18.949 1.00 88.25 283 GLU A CA 1
ATOM 2365 C C . GLU A 1 283 ? -29.757 -1.540 19.858 1.00 88.25 283 GLU A C 1
ATOM 2367 O O . GLU A 1 283 ? -29.802 -2.311 20.810 1.00 88.25 283 GLU A O 1
ATOM 2372 N N . LEU A 1 284 ? -28.700 -0.751 19.625 1.00 85.69 284 LEU A N 1
ATOM 2373 C CA . LEU A 1 284 ? -27.487 -0.769 20.451 1.00 85.69 284 LEU A CA 1
ATOM 2374 C C . LEU A 1 284 ? -27.716 -0.174 21.845 1.00 85.69 284 LEU A C 1
ATOM 2376 O O . LEU A 1 284 ? -27.063 -0.588 22.792 1.00 85.69 284 LEU A O 1
ATOM 2380 N N . LEU A 1 285 ? -28.675 0.747 21.977 1.00 84.19 285 LEU A N 1
ATOM 2381 C CA . LEU A 1 285 ? -29.024 1.391 23.249 1.00 84.19 285 LEU A CA 1
ATOM 2382 C C . LEU A 1 285 ? -29.791 0.460 24.199 1.00 84.19 285 LEU A C 1
ATOM 2384 O O . LEU A 1 285 ? -29.995 0.804 25.353 1.00 84.19 285 LEU A O 1
ATOM 2388 N N . LYS A 1 286 ? -30.273 -0.690 23.709 1.00 76.31 286 LYS A N 1
ATOM 2389 C CA . LYS A 1 286 ? -30.996 -1.677 24.527 1.00 76.31 286 LYS A CA 1
ATOM 2390 C C . LYS A 1 286 ? -30.066 -2.640 25.270 1.00 76.31 286 LYS A C 1
ATOM 2392 O O . LYS A 1 286 ? -30.549 -3.403 26.096 1.00 76.31 286 LYS A O 1
ATOM 2397 N N . ASN A 1 287 ? -28.781 -2.635 24.915 1.00 61.75 287 ASN A N 1
ATOM 2398 C CA . ASN A 1 287 ? -27.753 -3.524 25.454 1.00 61.75 287 ASN A CA 1
ATOM 2399 C C . ASN A 1 287 ? -26.785 -2.788 26.401 1.00 61.75 287 ASN A C 1
ATOM 2401 O O . ASN A 1 287 ? -25.736 -3.337 26.730 1.00 61.75 287 ASN A O 1
ATOM 2405 N N . GLU A 1 288 ? -27.108 -1.545 26.772 1.00 57.19 288 GLU A N 1
ATOM 2406 C CA . GLU A 1 288 ? -26.494 -0.817 27.893 1.00 57.19 288 GLU A CA 1
ATOM 2407 C C . GLU A 1 288 ? -27.258 -1.142 29.182 1.00 57.19 288 GLU A C 1
ATOM 2409 O O . GLU A 1 288 ? -26.585 -1.333 30.218 1.00 57.19 288 GLU A O 1
#

Organism: Streptococcus parasanguinis (NCBI:txid1318)

Sequence (288 aa):
MKKSIFKANFYESRRLRHDGFIDYMVKDTNSRKIYTKTFSIARKLFSFLGILFMFGFSALMETQIHHPDPEAPFDTWGINFYPLWLFFLCWFLWFLACRKNLRRKYDAKIPYTSILNLNLYLIWMVLALNLFFITIIGRYLTILGLVLFYVLTGIILFMIIQSRMKSLKTRLYGVQDPSVTARQQKIIEVITGLGGIIVAGWMVLKFLFPKIGEVKGDFLGTISFIGMVFFANIIVLSMEVVMLLPYSLYGYYRNKYSEEYREFEGKSLEEWYGKKYLNKHKELLKNE

Radius of gyration: 23.21 Å; chains: 1; bounding box: 70×46×58 Å

Foldseek 3Di:
DLDALLPFDLVLLVLLCVDPLLVVLVVVLVVDPCQQPLDDPVLVVVVVVLLVVLQCLQVVLVCCLVPPDPPDPADWPSDQLRHPVNSVVLVVVLVVLLVVLSPPDFRQLRNLSSLVSVLSSLVVVLVSLVSSVCGGLVVVADPVRVVVLVVVLVVLLVLLLVVQSVVSSCSSPVDDPVVVVVVSVVVCCVVVV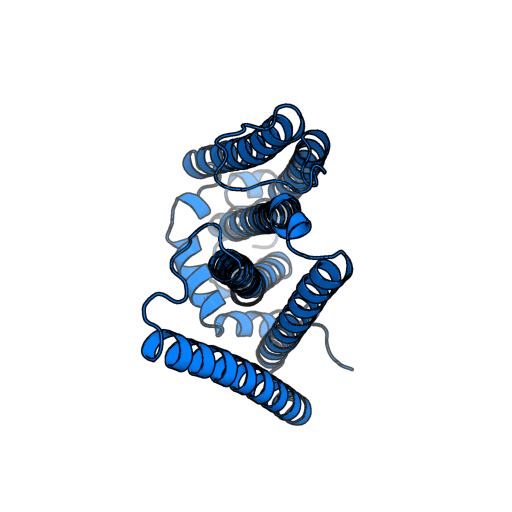VVVCVVVVVVVVCVVPVCQCPLDVDPRNSVNVSVVSSVVSSVSSSCSNNNSVSNNSSSSSCVVCVVVVCVVVVHDPCRRGNPVRCVVVVVVVVVD

Secondary structure (DSSP, 8-state):
----TT---HHHHHGGGG-HHHHHHHHHHHH-HHHH-SS-HHHHHHHHHHHHHHHHHHHHHHHHHHS--TT-SS---S--SS-HHHHHHHHHHHHHHHHHHHHT--GGGHHHHHHHHHHHHHHHHHHHHHHHHHHHHTTTS-HHHHHHHHHHHHHHHHHHHHHHHHHHHHHHH----HHHHHHHHHHHHHHHHHHHHHHHHHHHHHHH-TTTT---SSHHHHHHHHHHHHHHHHHHHHHIIIIIHHHHHHHHHHHHTHHHHHHHTT--HHHHH-HHHHTT-GGGGG--